Protein AF-A0AAE3XAQ4-F1 (afdb_monomer)

Solvent-accessible surface area (backbone atoms only — not comparable to full-atom values): 11004 Å² total; per-residue (Å²): 139,53,75,65,45,52,50,53,43,49,58,64,62,61,36,74,91,71,55,70,43,60,69,56,36,50,52,53,42,41,74,51,68,46,54,56,51,63,64,50,37,31,80,76,60,100,64,59,53,79,40,50,24,38,34,41,80,38,67,79,56,61,94,67,50,42,58,46,83,44,31,41,46,54,38,36,72,78,39,64,62,30,47,32,31,60,54,57,74,76,46,68,3,40,32,36,34,45,37,38,50,29,69,46,41,35,40,35,39,32,31,14,84,79,32,72,48,28,87,42,68,101,58,60,54,72,51,70,45,80,49,72,73,83,84,64,66,90,64,89,63,50,44,32,28,40,31,25,35,45,53,82,98,43,70,26,39,78,46,70,33,70,68,61,84,58,78,92,56,60,55,70,70,78,34,80,90,57,50,74,65,54,32,41,52,52,34,24,73,74,69,72,54,84,107

Secondary structure (DSSP, 8-state):
--HHHHHHHHHHHT-GGGSPPHHHHHHHHHHTT--BPPEEETTTS---TT-EEEEES-SS--TTTTEEEEEHHHHHHHSTT-EEEE---SSTTEEEEEEEETTEEEEEEEEESSSSSTT-SS-EEEEEEEPPTT-S-----SEEEEEEEEETTEEEEEEEESS---TTSSHHHHTTT--HHHHHHHHHHHH----

Sequence (195 aa):
MTRAHVHAWWQARCQPAAWPDREVAFALMAAQGFPVVRHGRAGLLDFPPEQPVVVYTDAISTQGDGKVLMTYAQACATHPGALVSLYHPDEPGVSYRLLKIGVKTFALRYESYSDWRSNCGPEGDIALTLLPDGLIPAVPEPIWAVDFVRAGPALVAVDYNLAPGIQATGVSQHLAEWTIVGELLRYAALTGHEF

Organism: NCBI:txid1309411

Radius of gyration: 17.62 Å; Cα contacts (8 Å, |Δi|>4): 355; chains: 1; bounding box: 38×35×51 Å

Foldseek 3Di:
DDPVQVVVVLVVCPPLVNDDFQVVQQVVCVVLVFAAFDKFFQPPDPDDQQFWKWFQQDRRDPQCPRTDIDGSVVCCVPPGGTIIGGDAVPQFLWKWKWWAQQQWIKIKIAGDPPHSHSRDDPDIDIDIDTDDGPPGGDDPQRTKMWMWDDDPPDTHTRDIGSNDDPPPNCVVVVCVPHDSVRSNVVNCVVPVDDD

Mean predicted aligned error: 6.09 Å

Structure (mmCIF, N/CA/C/O backbone):
data_AF-A0AAE3XAQ4-F1
#
_entry.id   AF-A0AAE3XAQ4-F1
#
loop_
_atom_site.group_PDB
_atom_site.id
_atom_site.type_symbol
_atom_site.label_atom_id
_atom_site.label_alt_id
_atom_site.label_comp_id
_atom_site.label_asym_id
_atom_site.label_entity_id
_atom_site.label_seq_id
_atom_site.pdbx_PDB_ins_code
_atom_site.Cartn_x
_atom_site.Cartn_y
_atom_site.Cartn_z
_atom_site.occupancy
_atom_site.B_iso_or_equiv
_atom_site.auth_seq_id
_atom_site.auth_comp_id
_atom_site.auth_asym_id
_atom_site.auth_atom_id
_atom_site.pdbx_PDB_model_num
ATOM 1 N N . MET A 1 1 ? -13.851 -1.039 29.509 1.00 66.94 1 MET A N 1
ATOM 2 C CA . MET A 1 1 ? -12.547 -1.250 28.842 1.00 66.94 1 MET A CA 1
ATOM 3 C C . MET A 1 1 ? -11.629 -0.070 29.153 1.00 66.94 1 MET A C 1
ATOM 5 O O . MET A 1 1 ? -12.120 1.050 29.173 1.00 66.94 1 MET A O 1
ATOM 9 N N . THR A 1 2 ? -10.352 -0.299 29.481 1.00 76.19 2 THR A N 1
ATOM 10 C CA . THR A 1 2 ? -9.415 0.764 29.904 1.00 76.19 2 THR A CA 1
ATOM 11 C C . THR A 1 2 ? -8.442 1.139 28.782 1.00 76.19 2 THR A C 1
ATOM 13 O O . THR A 1 2 ? -8.232 0.367 27.848 1.00 76.19 2 THR A O 1
ATOM 16 N N . ARG A 1 3 ? -7.777 2.297 28.903 1.00 70.56 3 ARG A N 1
ATOM 17 C CA . ARG A 1 3 ? -6.661 2.692 28.021 1.00 70.56 3 ARG A CA 1
ATOM 18 C C . ARG A 1 3 ? -5.542 1.642 27.983 1.00 70.56 3 ARG A C 1
ATOM 20 O O . ARG A 1 3 ? -4.926 1.455 26.939 1.00 70.56 3 ARG A O 1
ATOM 27 N N . ALA A 1 4 ? -5.302 0.952 29.100 1.00 76.31 4 ALA A N 1
ATOM 28 C CA . ALA A 1 4 ? -4.310 -0.114 29.188 1.00 76.31 4 ALA A CA 1
ATOM 29 C C . ALA A 1 4 ? -4.697 -1.339 28.341 1.00 76.31 4 ALA A C 1
ATOM 31 O O . ALA A 1 4 ? -3.831 -1.892 27.672 1.00 76.31 4 ALA A O 1
ATOM 32 N N . HIS A 1 5 ? -5.984 -1.713 28.297 1.00 77.31 5 HIS A N 1
ATOM 33 C CA . HIS A 1 5 ? -6.458 -2.819 27.450 1.00 77.31 5 HIS A CA 1
ATOM 34 C C . HIS A 1 5 ? -6.284 -2.507 25.963 1.00 77.31 5 HIS A C 1
ATOM 36 O O . HIS A 1 5 ? -5.698 -3.299 25.237 1.00 77.31 5 HIS A O 1
ATOM 42 N N . VAL A 1 6 ? -6.691 -1.308 25.531 1.00 70.81 6 VAL A N 1
ATOM 43 C CA . VAL A 1 6 ? -6.520 -0.870 24.136 1.00 70.81 6 VAL A CA 1
ATOM 44 C C . VAL A 1 6 ? -5.041 -0.836 23.741 1.00 70.81 6 VAL A C 1
ATOM 46 O O . VAL A 1 6 ? -4.683 -1.235 22.636 1.00 70.81 6 VAL A O 1
ATOM 49 N N . HIS A 1 7 ? -4.164 -0.398 24.650 1.00 73.69 7 HIS A N 1
ATOM 50 C CA . HIS A 1 7 ? -2.725 -0.409 24.404 1.00 73.69 7 HIS A CA 1
ATOM 51 C C . HIS A 1 7 ? -2.165 -1.833 24.286 1.00 73.69 7 HIS A C 1
ATOM 53 O O . HIS A 1 7 ? -1.412 -2.104 23.357 1.00 73.69 7 HIS A O 1
ATOM 59 N N . ALA A 1 8 ? -2.541 -2.743 25.188 1.00 79.25 8 ALA A N 1
ATOM 60 C CA . ALA A 1 8 ? -2.096 -4.136 25.147 1.00 79.25 8 ALA A CA 1
ATOM 61 C C . ALA A 1 8 ? -2.568 -4.851 23.870 1.00 79.25 8 ALA A C 1
ATOM 63 O O . ALA A 1 8 ? -1.762 -5.496 23.199 1.00 79.25 8 ALA A O 1
ATOM 64 N N . TRP A 1 9 ? -3.835 -4.665 23.488 1.00 81.81 9 TRP A N 1
ATOM 65 C CA . TRP A 1 9 ? -4.378 -5.167 22.225 1.00 81.81 9 TRP A CA 1
ATOM 66 C C . TRP A 1 9 ? -3.604 -4.633 21.016 1.00 81.81 9 TRP A C 1
ATOM 68 O O . TRP A 1 9 ? -3.207 -5.399 20.136 1.00 81.81 9 TRP A O 1
ATOM 78 N N . TRP A 1 10 ? -3.330 -3.324 20.994 1.00 74.94 10 TRP A N 1
ATOM 79 C CA . TRP A 1 10 ? -2.581 -2.694 19.908 1.00 74.94 10 TRP A CA 1
ATOM 80 C C . TRP A 1 10 ? -1.171 -3.276 19.797 1.00 74.94 10 TRP A C 1
ATOM 82 O O . TRP A 1 10 ? -0.751 -3.659 18.708 1.00 74.94 10 TRP A O 1
ATOM 92 N N . GLN A 1 11 ? -0.462 -3.416 20.920 1.00 75.00 11 GLN A N 1
ATOM 93 C CA . GLN A 1 11 ? 0.880 -4.006 20.955 1.00 75.00 11 GLN A CA 1
ATOM 94 C C . GLN A 1 11 ? 0.897 -5.456 20.464 1.00 75.00 11 GLN A C 1
ATOM 96 O O . GLN A 1 11 ? 1.829 -5.844 19.761 1.00 75.00 11 GLN A O 1
ATOM 101 N N . ALA A 1 12 ? -0.131 -6.242 20.796 1.00 75.94 12 ALA A N 1
ATOM 102 C CA . ALA A 1 12 ? -0.258 -7.621 20.336 1.00 75.94 12 ALA A CA 1
ATOM 103 C C . ALA A 1 12 ? -0.459 -7.712 18.812 1.00 75.94 12 ALA A C 1
ATOM 105 O O . ALA A 1 12 ? 0.100 -8.601 18.176 1.00 75.94 12 ALA A O 1
ATOM 106 N N . ARG A 1 13 ? -1.207 -6.777 18.207 1.00 70.44 13 ARG A N 1
ATOM 107 C CA . ARG A 1 13 ? -1.453 -6.750 16.750 1.00 70.44 13 ARG A CA 1
ATOM 108 C C . ARG A 1 13 ? -0.382 -6.031 15.934 1.00 70.44 13 ARG A C 1
ATOM 110 O O . ARG A 1 13 ? -0.243 -6.286 14.742 1.00 70.44 13 ARG A O 1
ATOM 117 N N . CYS A 1 14 ? 0.417 -5.181 16.569 1.00 66.38 14 CYS A N 1
ATOM 118 C CA . CYS A 1 14 ? 1.589 -4.573 15.942 1.00 66.38 14 CYS A CA 1
ATOM 119 C C . CYS A 1 14 ? 2.794 -5.521 15.861 1.00 66.38 14 CYS A C 1
ATOM 121 O O . CYS A 1 14 ? 3.851 -5.104 15.397 1.00 66.38 14 CYS A O 1
ATOM 123 N N . GLN A 1 15 ? 2.664 -6.777 16.304 1.00 67.75 15 GLN A N 1
ATOM 124 C CA . GLN A 1 15 ? 3.717 -7.772 16.133 1.00 67.75 15 GLN A CA 1
ATOM 125 C C . GLN A 1 15 ? 3.793 -8.208 14.658 1.00 67.75 15 GLN A C 1
ATOM 127 O O . GLN A 1 15 ? 2.793 -8.708 14.138 1.00 67.75 15 GLN A O 1
ATOM 132 N N . PRO A 1 16 ? 4.963 -8.107 13.995 1.00 62.78 16 PRO A N 1
ATOM 133 C CA . PRO A 1 16 ? 5.128 -8.487 12.587 1.00 62.78 16 PRO A CA 1
ATOM 134 C C . PRO A 1 16 ? 4.700 -9.926 12.272 1.00 62.78 16 PRO A C 1
ATOM 136 O O . PRO A 1 16 ? 4.212 -10.203 11.184 1.00 62.78 16 PRO A O 1
ATOM 139 N N . ALA A 1 17 ? 4.821 -10.840 13.241 1.00 61.72 17 ALA A N 1
ATOM 140 C CA . ALA A 1 17 ? 4.412 -12.239 13.093 1.00 61.72 17 ALA A CA 1
ATOM 141 C C . ALA A 1 17 ? 2.896 -12.434 12.880 1.00 61.72 17 ALA A C 1
ATOM 143 O O . ALA A 1 17 ? 2.472 -13.515 12.481 1.00 61.72 17 ALA A O 1
ATOM 144 N N . ALA A 1 18 ? 2.082 -11.415 13.166 1.00 67.69 18 ALA A N 1
ATOM 145 C CA . ALA A 1 18 ? 0.638 -11.439 12.958 1.00 67.69 18 ALA A CA 1
ATOM 146 C C . ALA A 1 18 ? 0.213 -10.792 11.630 1.00 67.69 18 ALA A C 1
ATOM 148 O O . ALA A 1 18 ? -0.982 -10.747 11.334 1.00 67.69 18 ALA A O 1
ATOM 149 N N . TRP A 1 19 ? 1.150 -10.240 10.853 1.00 78.44 19 TRP A N 1
ATOM 150 C CA . TRP A 1 19 ? 0.810 -9.543 9.618 1.00 78.44 19 TRP A CA 1
ATOM 151 C C . TRP A 1 19 ? 0.676 -10.548 8.478 1.00 78.44 19 TRP A C 1
ATOM 153 O O . TRP A 1 19 ? 1.513 -11.447 8.360 1.00 78.44 19 TRP A O 1
ATOM 163 N N . PRO A 1 20 ? -0.374 -10.431 7.646 1.00 83.62 20 PRO A N 1
ATOM 164 C CA . PRO A 1 20 ? -0.476 -11.263 6.462 1.00 83.62 20 PRO A CA 1
ATOM 165 C C . PRO A 1 20 ? 0.743 -11.007 5.579 1.00 83.62 20 PRO A C 1
ATOM 167 O O . PRO A 1 20 ? 1.189 -9.862 5.444 1.00 83.62 20 PRO A O 1
ATOM 170 N N . ASP A 1 21 ? 1.261 -12.060 4.948 1.00 89.19 21 ASP A N 1
ATOM 171 C CA . ASP A 1 21 ? 2.202 -11.847 3.858 1.00 89.19 21 ASP A CA 1
ATOM 172 C C . ASP A 1 21 ? 1.536 -11.022 2.744 1.00 89.19 21 ASP A C 1
ATOM 174 O O . ASP A 1 21 ? 0.313 -10.848 2.680 1.00 89.19 21 ASP A O 1
ATOM 178 N N . ARG A 1 22 ? 2.359 -10.482 1.851 1.00 90.38 22 ARG A N 1
ATOM 179 C CA . ARG A 1 22 ? 1.898 -9.560 0.812 1.00 90.38 22 ARG A CA 1
ATOM 180 C C . ARG A 1 22 ? 0.854 -10.167 -0.134 1.00 90.38 22 ARG A C 1
ATOM 182 O O . ARG A 1 22 ? -0.030 -9.453 -0.600 1.00 90.38 22 ARG A O 1
ATOM 189 N N . GLU A 1 23 ? 0.951 -11.459 -0.426 1.00 92.25 23 GLU A N 1
ATOM 190 C CA . GLU A 1 23 ? 0.014 -12.146 -1.316 1.00 92.25 23 GLU A CA 1
ATOM 191 C C . GLU A 1 23 ? -1.342 -12.331 -0.622 1.00 92.25 23 GLU A C 1
ATOM 193 O O . GLU A 1 23 ? -2.387 -12.018 -1.198 1.00 92.25 23 GLU A O 1
ATOM 198 N N . VAL A 1 24 ? -1.331 -12.712 0.658 1.00 92.38 24 VAL A N 1
ATOM 199 C CA . VAL A 1 24 ? -2.531 -12.751 1.504 1.00 92.38 24 VAL A CA 1
ATOM 200 C C . VAL A 1 24 ? -3.145 -11.357 1.647 1.00 92.38 24 VAL A C 1
ATOM 202 O O . VAL A 1 24 ? -4.362 -11.212 1.550 1.00 92.38 24 VAL A O 1
ATOM 205 N N . ALA A 1 25 ? -2.331 -10.315 1.819 1.00 92.31 25 ALA A N 1
ATOM 206 C CA . ALA A 1 25 ? -2.798 -8.933 1.886 1.00 92.31 25 ALA A CA 1
ATOM 207 C C . ALA A 1 25 ? -3.545 -8.509 0.609 1.00 92.31 25 ALA A C 1
ATOM 209 O O . ALA A 1 25 ? -4.614 -7.902 0.693 1.00 92.31 25 ALA A O 1
ATOM 210 N N . PHE A 1 26 ? -3.036 -8.872 -0.573 1.00 95.12 26 PHE A N 1
ATOM 211 C CA . PHE A 1 26 ? -3.742 -8.634 -1.831 1.00 95.12 26 PHE A CA 1
ATOM 212 C C . PHE A 1 26 ? -5.075 -9.379 -1.907 1.00 95.12 26 PHE A C 1
ATOM 214 O O . PHE A 1 26 ? -6.084 -8.787 -2.296 1.00 95.12 26 PHE A O 1
ATOM 221 N N . ALA A 1 27 ? -5.106 -10.646 -1.491 1.00 94.31 27 ALA A N 1
ATOM 222 C CA . ALA A 1 27 ? -6.339 -11.425 -1.455 1.00 94.31 27 ALA A CA 1
ATOM 223 C C . ALA A 1 27 ? -7.382 -10.816 -0.499 1.00 94.31 27 ALA A C 1
ATOM 225 O O . ALA A 1 27 ? -8.559 -10.731 -0.851 1.00 94.31 27 ALA A O 1
ATOM 226 N N . LEU A 1 28 ? -6.959 -10.337 0.677 1.00 92.00 28 LEU A N 1
ATOM 227 C CA . LEU A 1 28 ? -7.831 -9.669 1.646 1.00 92.00 28 LEU A CA 1
ATOM 228 C C . LEU A 1 28 ? -8.433 -8.381 1.077 1.00 92.00 28 LEU A C 1
ATOM 230 O O . LEU A 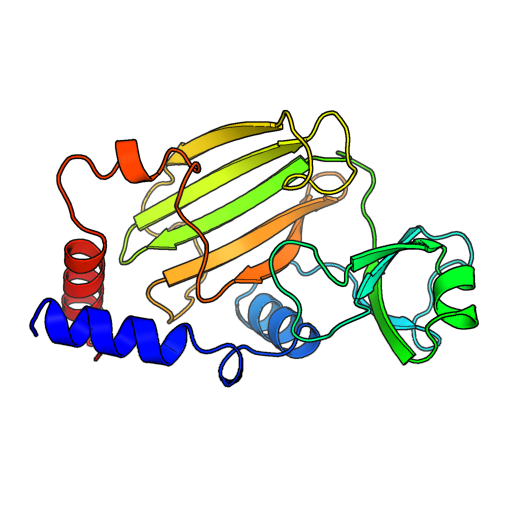1 28 ? -9.645 -8.190 1.163 1.00 92.00 28 LEU A O 1
ATOM 234 N N . MET A 1 29 ? -7.621 -7.530 0.445 1.00 94.25 29 MET A N 1
ATOM 235 C CA . MET A 1 29 ? -8.120 -6.304 -0.185 1.00 94.25 29 MET A CA 1
ATOM 236 C C . MET A 1 29 ? -9.129 -6.607 -1.302 1.00 94.25 29 MET A C 1
ATOM 238 O O . MET A 1 29 ? -10.181 -5.972 -1.374 1.00 94.25 29 MET A O 1
ATOM 242 N N . ALA A 1 30 ? -8.853 -7.614 -2.136 1.00 94.38 30 ALA A N 1
ATOM 243 C CA . ALA A 1 30 ? -9.777 -8.035 -3.186 1.00 94.38 30 ALA A CA 1
ATOM 244 C C . ALA A 1 30 ? -11.100 -8.563 -2.602 1.00 94.38 30 ALA A C 1
ATOM 246 O O . ALA A 1 30 ? -12.173 -8.194 -3.077 1.00 94.38 30 ALA A O 1
ATOM 247 N N . ALA A 1 31 ? -11.041 -9.367 -1.534 1.00 91.88 31 ALA A N 1
ATOM 248 C CA . ALA A 1 31 ? -12.224 -9.875 -0.835 1.00 91.88 31 ALA A CA 1
ATOM 249 C C . ALA A 1 31 ? -13.060 -8.757 -0.185 1.00 91.88 31 ALA A C 1
ATOM 251 O O . ALA A 1 31 ? -14.276 -8.884 -0.058 1.00 91.88 31 ALA A O 1
ATOM 252 N N . GLN A 1 32 ? -12.420 -7.648 0.186 1.00 90.00 32 GLN A N 1
ATOM 253 C CA . GLN A 1 32 ? -13.070 -6.435 0.685 1.00 90.00 32 GLN A CA 1
ATOM 254 C C . GLN A 1 32 ? -13.603 -5.537 -0.449 1.00 90.00 32 GLN A C 1
ATOM 256 O O . GLN A 1 32 ? -14.182 -4.491 -0.184 1.00 90.00 32 GLN A O 1
ATOM 261 N N . GLY A 1 33 ? -13.450 -5.928 -1.716 1.00 92.12 33 GLY A N 1
ATOM 262 C CA . GLY A 1 33 ? -13.972 -5.186 -2.865 1.00 92.12 33 GLY A CA 1
ATOM 263 C C . GLY A 1 33 ? -13.077 -4.042 -3.342 1.00 92.12 33 GLY A C 1
ATOM 264 O O . GLY A 1 33 ? -13.514 -3.237 -4.166 1.00 92.12 33 GLY A O 1
ATOM 265 N N . PHE A 1 34 ? -11.831 -3.954 -2.866 1.00 93.06 34 PHE A N 1
ATOM 266 C CA . PHE A 1 34 ? -10.869 -3.022 -3.443 1.00 93.06 34 PHE A CA 1
ATOM 267 C C . PHE A 1 34 ? -10.399 -3.528 -4.817 1.00 93.06 34 PHE A C 1
ATOM 269 O O . PHE A 1 34 ? -10.111 -4.718 -4.970 1.00 93.06 34 PHE A O 1
ATOM 276 N N . PRO A 1 35 ? -10.268 -2.650 -5.826 1.00 95.50 35 PRO A N 1
ATOM 277 C CA . PRO A 1 35 ? -9.594 -3.001 -7.071 1.00 95.50 35 PRO A CA 1
ATOM 278 C C . PRO A 1 35 ? -8.104 -3.196 -6.782 1.00 95.50 35 PRO A C 1
ATOM 280 O O . PRO A 1 35 ? -7.409 -2.235 -6.476 1.00 95.50 35 PRO A O 1
ATOM 283 N N . VAL A 1 36 ? -7.602 -4.427 -6.842 1.00 97.25 36 VAL A N 1
ATOM 284 C CA . VAL A 1 36 ? -6.202 -4.737 -6.508 1.00 97.25 36 VAL A CA 1
ATOM 285 C C . VAL A 1 36 ? -5.332 -4.723 -7.761 1.00 97.25 36 VAL A C 1
ATOM 287 O O . VAL A 1 36 ? -5.754 -5.170 -8.829 1.00 97.25 36 VAL A O 1
ATOM 290 N N . VAL A 1 37 ? -4.103 -4.221 -7.629 1.00 97.62 37 VAL A N 1
ATOM 291 C CA . VAL A 1 37 ? -3.094 -4.256 -8.694 1.00 97.62 37 VAL A CA 1
ATOM 292 C C . VAL A 1 37 ? -2.895 -5.682 -9.219 1.00 97.62 37 VAL A C 1
ATOM 294 O O . VAL A 1 37 ? -2.909 -6.645 -8.450 1.00 97.62 37 VAL A O 1
ATOM 297 N N . ARG A 1 38 ? -2.681 -5.853 -10.528 1.00 97.81 38 ARG A N 1
ATOM 298 C CA . ARG A 1 38 ? -2.357 -7.176 -11.087 1.00 97.81 38 ARG A CA 1
ATOM 299 C C . ARG A 1 38 ? -1.018 -7.648 -10.512 1.00 97.81 38 ARG A C 1
ATOM 301 O O . ARG A 1 38 ? -0.015 -6.948 -10.632 1.00 97.81 38 ARG A O 1
ATOM 308 N N . HIS A 1 39 ? -1.004 -8.823 -9.894 1.00 97.94 39 HIS A N 1
ATOM 309 C CA . HIS A 1 39 ? 0.148 -9.363 -9.173 1.00 97.94 39 HIS A CA 1
ATOM 310 C C . HIS A 1 39 ? 0.220 -10.888 -9.303 1.00 97.94 39 HIS A C 1
ATOM 312 O O . HIS A 1 39 ? -0.700 -11.524 -9.816 1.00 97.94 39 HIS A O 1
ATOM 318 N N . GLY A 1 40 ? 1.330 -11.465 -8.852 1.00 97.38 40 GLY A N 1
ATOM 319 C CA . GLY A 1 40 ? 1.584 -12.904 -8.844 1.00 97.38 40 GLY A CA 1
ATOM 320 C C . GLY A 1 40 ? 3.078 -13.195 -8.789 1.00 97.38 40 GLY A C 1
ATOM 321 O O . GLY A 1 40 ? 3.866 -12.340 -8.396 1.00 97.38 40 GLY A O 1
ATOM 322 N N . ARG A 1 41 ? 3.493 -14.402 -9.167 1.00 97.44 41 ARG A N 1
ATOM 323 C CA . ARG A 1 41 ? 4.894 -14.831 -9.043 1.00 97.44 41 ARG A CA 1
ATOM 324 C C . ARG A 1 41 ? 5.683 -14.571 -10.331 1.00 97.44 41 ARG A C 1
ATOM 326 O O . ARG A 1 41 ? 5.185 -14.813 -11.434 1.00 97.44 41 ARG A O 1
ATOM 333 N N . ALA A 1 42 ? 6.922 -14.096 -10.206 1.00 97.50 42 ALA A N 1
ATOM 334 C CA . ALA A 1 42 ? 7.841 -13.939 -11.333 1.00 97.50 42 ALA A CA 1
ATOM 335 C C . ALA A 1 42 ? 8.030 -15.282 -12.061 1.00 97.50 42 ALA A C 1
ATOM 337 O O . ALA A 1 42 ? 8.303 -16.302 -11.428 1.00 97.50 42 ALA A O 1
ATOM 338 N N . GLY A 1 43 ? 7.848 -15.277 -13.383 1.00 96.38 43 GLY A N 1
ATOM 339 C CA . GLY A 1 43 ? 7.841 -16.460 -14.246 1.00 96.38 43 GLY A CA 1
ATOM 340 C C . GLY A 1 43 ? 6.478 -17.145 -14.418 1.00 96.38 43 GLY A C 1
ATOM 341 O O . GLY A 1 43 ? 6.358 -17.994 -15.295 1.00 96.38 43 GLY A O 1
ATOM 342 N N . LEU A 1 44 ? 5.456 -16.794 -13.623 1.00 97.06 44 LEU A N 1
ATOM 343 C CA . LEU A 1 44 ? 4.110 -17.392 -13.706 1.00 97.06 44 LEU A CA 1
ATOM 344 C C . LEU A 1 44 ? 3.037 -16.441 -14.257 1.00 97.06 44 LEU A C 1
ATOM 346 O O . LEU A 1 44 ? 1.886 -16.841 -14.418 1.00 97.06 44 LEU A O 1
ATOM 350 N N . LEU A 1 45 ? 3.388 -15.182 -14.523 1.00 96.38 45 LEU A N 1
ATOM 351 C CA . LEU A 1 45 ? 2.483 -14.188 -15.093 1.00 96.38 45 LEU A CA 1
ATOM 352 C C . LEU A 1 45 ? 2.765 -14.008 -16.580 1.00 96.38 45 LEU A C 1
ATOM 354 O O . LEU A 1 45 ? 3.909 -14.037 -17.020 1.00 96.38 45 LEU A O 1
ATOM 358 N N . ASP A 1 46 ? 1.710 -13.722 -17.331 1.00 96.62 46 ASP A N 1
ATOM 359 C CA . ASP A 1 46 ? 1.813 -13.277 -18.719 1.00 96.62 46 ASP A CA 1
ATOM 360 C C . ASP A 1 46 ? 1.964 -11.747 -18.765 1.00 96.62 46 ASP A C 1
ATOM 362 O O . ASP A 1 46 ? 1.007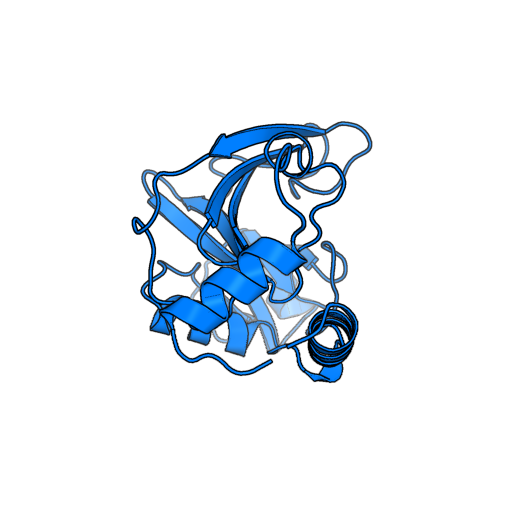 -11.003 -19.017 1.00 96.62 46 ASP A O 1
ATOM 366 N N . PHE A 1 47 ? 3.140 -11.271 -18.353 1.00 97.50 47 PHE A N 1
ATOM 367 C CA . PHE A 1 47 ? 3.559 -9.879 -18.497 1.00 97.50 47 PHE A CA 1
ATOM 368 C C . PHE A 1 47 ? 4.565 -9.756 -19.646 1.00 97.50 47 PHE A C 1
ATOM 370 O O . PHE A 1 47 ? 5.436 -10.621 -19.775 1.00 97.50 47 PHE A O 1
ATOM 377 N N . PRO A 1 48 ? 4.508 -8.669 -20.441 1.00 97.94 48 PRO A N 1
ATOM 378 C CA . PRO A 1 48 ? 5.557 -8.374 -21.408 1.00 97.94 48 PRO A CA 1
ATOM 379 C C . PRO A 1 48 ? 6.939 -8.317 -20.728 1.00 97.94 48 PRO A C 1
ATOM 381 O O . PRO A 1 48 ? 7.035 -7.791 -19.617 1.00 97.94 48 PRO A O 1
ATOM 384 N N . PRO A 1 49 ? 8.018 -8.826 -21.350 1.00 97.88 49 PRO A N 1
ATOM 385 C CA . PRO A 1 49 ? 9.362 -8.828 -20.760 1.00 97.88 49 PRO A CA 1
ATOM 386 C C . PRO A 1 49 ? 9.835 -7.448 -20.265 1.00 97.88 49 PRO A C 1
ATOM 388 O O . PRO A 1 49 ? 10.483 -7.338 -19.225 1.00 97.88 49 PRO A O 1
ATOM 391 N N . GLU A 1 50 ? 9.489 -6.394 -20.994 1.00 98.00 50 GLU A N 1
ATOM 392 C CA . GLU A 1 50 ? 9.821 -4.996 -20.722 1.00 98.00 50 GLU A CA 1
ATOM 393 C C . GLU A 1 50 ? 8.875 -4.303 -19.731 1.00 98.00 50 GLU A C 1
ATOM 395 O O . GLU A 1 50 ? 9.147 -3.174 -19.322 1.00 98.00 50 GLU A O 1
ATOM 400 N N . GLN A 1 51 ? 7.786 -4.961 -19.320 1.00 98.06 51 GLN A N 1
ATOM 401 C CA . GLN A 1 51 ? 6.809 -4.397 -18.394 1.00 98.06 51 GLN A CA 1
ATOM 402 C C . GLN A 1 51 ? 7.487 -4.048 -17.062 1.00 98.06 51 GLN A C 1
ATOM 404 O O . GLN A 1 51 ? 8.033 -4.949 -16.415 1.00 98.06 51 GLN A O 1
ATOM 409 N N . PRO A 1 52 ? 7.445 -2.783 -16.603 1.00 98.12 52 PRO A N 1
ATOM 410 C CA . PRO A 1 52 ? 7.914 -2.449 -15.270 1.00 98.12 52 PRO A CA 1
ATOM 411 C C . PRO A 1 52 ? 7.027 -3.108 -14.209 1.00 98.12 52 PRO A C 1
ATOM 413 O O . PRO A 1 52 ? 5.792 -3.083 -14.289 1.00 98.12 52 PRO A O 1
ATOM 416 N N . VAL A 1 53 ? 7.680 -3.691 -13.209 1.00 98.25 53 VAL A N 1
ATOM 417 C CA . VAL A 1 53 ? 7.071 -4.389 -12.078 1.00 98.25 53 VAL A CA 1
ATOM 418 C C . VAL A 1 53 ? 7.765 -4.004 -10.778 1.00 98.25 53 VAL A C 1
ATOM 420 O O . VAL A 1 53 ? 8.964 -3.719 -10.748 1.00 98.25 53 VAL A O 1
ATOM 423 N N . VAL A 1 54 ? 7.011 -4.040 -9.685 1.00 97.12 54 VAL A N 1
ATOM 424 C CA . VAL A 1 54 ? 7.566 -3.979 -8.334 1.00 97.12 54 VAL A CA 1
ATOM 425 C C . VAL A 1 54 ? 7.804 -5.407 -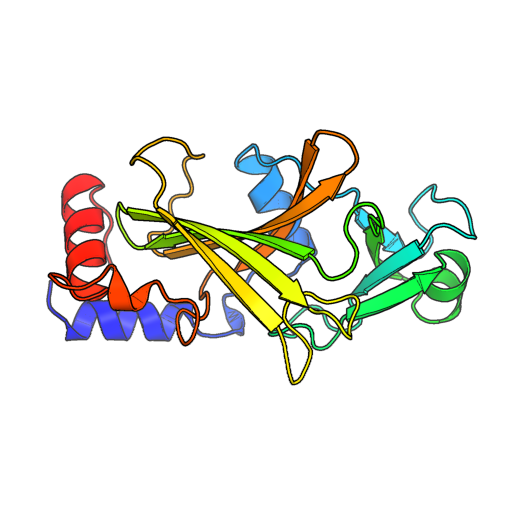7.863 1.00 97.12 54 VAL A C 1
ATOM 427 O O . VAL A 1 54 ? 6.863 -6.192 -7.759 1.00 97.12 54 VAL A O 1
ATOM 430 N N . VAL A 1 55 ? 9.058 -5.743 -7.580 1.00 96.88 55 VAL A N 1
ATOM 431 C CA . VAL A 1 55 ? 9.464 -7.024 -6.997 1.00 96.88 55 VAL A CA 1
ATOM 432 C C . VAL A 1 55 ? 9.523 -6.882 -5.485 1.00 96.88 55 VAL A C 1
ATOM 434 O O . VAL A 1 55 ? 10.196 -5.987 -4.973 1.00 96.88 55 VAL A O 1
ATOM 437 N N . TYR A 1 56 ? 8.847 -7.782 -4.778 1.00 94.62 56 TYR A N 1
ATOM 438 C CA . TYR A 1 56 ? 8.896 -7.870 -3.322 1.00 94.62 56 TYR A CA 1
ATOM 439 C C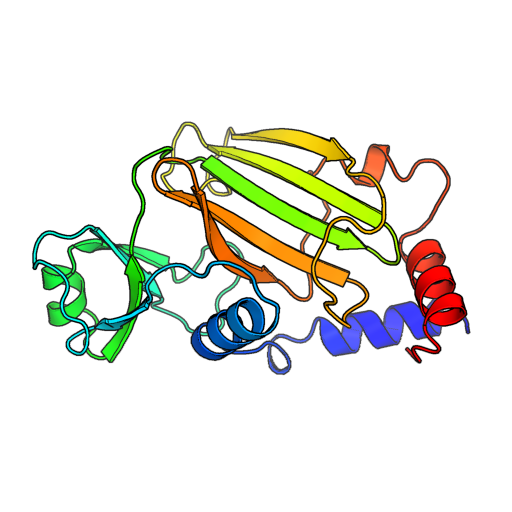 . TYR A 1 56 ? 9.984 -8.881 -2.942 1.00 94.62 56 TYR A C 1
ATOM 441 O O . TYR A 1 56 ? 9.789 -10.092 -3.054 1.00 94.62 56 TYR A O 1
ATOM 449 N N . THR A 1 57 ? 11.158 -8.383 -2.555 1.00 91.56 57 THR A N 1
ATOM 450 C CA . THR A 1 57 ? 12.334 -9.204 -2.221 1.00 91.56 57 THR A CA 1
ATOM 451 C C . THR A 1 57 ? 12.298 -9.737 -0.792 1.00 91.56 57 THR A C 1
ATOM 453 O O . THR A 1 57 ? 13.021 -10.675 -0.474 1.00 91.56 57 THR A O 1
ATOM 456 N N . ASP A 1 58 ? 11.463 -9.149 0.060 1.00 83.69 58 ASP A N 1
ATOM 457 C CA . ASP A 1 58 ? 11.160 -9.630 1.402 1.00 83.69 58 ASP A CA 1
ATOM 458 C C . ASP A 1 58 ? 9.636 -9.611 1.582 1.00 83.69 58 ASP A C 1
ATOM 460 O O . ASP A 1 58 ? 8.961 -8.630 1.264 1.00 83.69 58 ASP A O 1
ATOM 464 N N . ALA A 1 59 ? 9.077 -10.733 2.034 1.00 68.50 59 ALA A N 1
ATOM 465 C CA . ALA A 1 59 ? 7.639 -10.881 2.214 1.00 68.50 59 ALA A CA 1
ATOM 466 C C . ALA A 1 59 ? 7.115 -10.130 3.453 1.00 68.50 59 ALA A C 1
ATOM 468 O O . ALA A 1 59 ? 5.912 -9.879 3.528 1.00 68.50 59 ALA A O 1
ATOM 469 N N . ILE A 1 60 ? 7.997 -9.779 4.401 1.00 66.62 60 ILE A N 1
ATOM 470 C CA . ILE A 1 60 ? 7.651 -9.243 5.730 1.00 66.62 60 ILE A CA 1
ATOM 471 C C . ILE A 1 60 ? 8.191 -7.811 5.927 1.00 66.62 60 ILE A C 1
ATOM 473 O O . ILE A 1 60 ? 7.835 -7.136 6.894 1.00 66.62 60 ILE A O 1
ATOM 477 N N . SER A 1 61 ? 9.017 -7.298 5.010 1.00 72.12 61 SER A N 1
ATOM 478 C CA . SER A 1 61 ? 9.591 -5.957 5.144 1.00 72.12 61 SER A CA 1
ATOM 479 C C . SER A 1 61 ? 8.524 -4.855 5.162 1.00 72.12 61 SER A C 1
ATOM 481 O O . SER A 1 61 ? 7.493 -4.896 4.479 1.00 72.12 61 SER A O 1
ATOM 483 N N . THR A 1 62 ? 8.799 -3.829 5.966 1.00 66.12 62 THR A N 1
ATOM 484 C CA . THR A 1 62 ? 7.912 -2.680 6.188 1.00 66.12 62 THR A CA 1
ATOM 485 C C . THR A 1 62 ? 8.545 -1.405 5.619 1.00 66.12 62 THR A C 1
ATOM 487 O O . THR A 1 62 ? 9.713 -1.401 5.250 1.00 66.12 62 THR A O 1
ATOM 490 N N . GLN A 1 63 ? 7.774 -0.320 5.494 1.00 64.25 63 GLN A N 1
ATOM 491 C CA . GLN A 1 63 ? 8.273 1.023 5.125 1.00 64.25 63 GLN A CA 1
ATOM 492 C C . GLN A 1 63 ? 8.889 1.192 3.720 1.00 64.25 63 GLN A C 1
ATOM 494 O O . GLN A 1 63 ? 9.467 2.232 3.425 1.00 64.25 63 GLN A O 1
ATOM 499 N N . GLY A 1 64 ? 8.686 0.240 2.809 1.00 62.03 64 GLY A N 1
ATOM 500 C CA . GLY A 1 64 ? 9.217 0.324 1.442 1.00 62.03 64 GLY A CA 1
ATOM 501 C C . GLY A 1 64 ? 10.596 -0.313 1.276 1.00 62.03 64 GLY A C 1
ATOM 502 O O . GLY A 1 64 ? 11.088 -0.387 0.147 1.00 62.03 64 GLY A O 1
ATOM 503 N N . ASP A 1 65 ? 11.165 -0.841 2.362 1.00 73.50 65 ASP A N 1
ATOM 504 C CA . ASP A 1 65 ? 12.252 -1.808 2.291 1.00 73.50 65 ASP A CA 1
ATOM 505 C C . ASP A 1 65 ? 11.745 -3.098 1.643 1.00 73.50 65 ASP A C 1
ATOM 507 O O . ASP A 1 65 ? 10.561 -3.438 1.722 1.00 73.50 65 ASP A O 1
ATOM 511 N N . GLY A 1 66 ? 12.632 -3.805 0.947 1.00 87.44 66 GLY A N 1
ATOM 512 C CA . GLY A 1 66 ? 12.298 -5.056 0.264 1.00 87.44 66 GLY A CA 1
ATOM 513 C C . GLY A 1 66 ? 11.409 -4.902 -0.976 1.00 87.44 66 GLY A C 1
ATOM 514 O O . GLY A 1 66 ? 10.784 -5.872 -1.398 1.00 87.44 66 GLY A O 1
ATOM 515 N N . LYS A 1 67 ? 11.335 -3.700 -1.565 1.00 92.06 67 LYS A N 1
ATOM 516 C CA . LYS A 1 67 ? 10.685 -3.448 -2.859 1.00 92.06 67 LYS A CA 1
ATOM 517 C C . LYS A 1 67 ? 11.709 -2.926 -3.864 1.00 92.06 67 LYS A C 1
ATOM 519 O O . LYS A 1 67 ? 12.426 -1.971 -3.572 1.00 92.06 67 LYS A O 1
ATOM 524 N N . VAL A 1 68 ? 11.749 -3.512 -5.057 1.00 94.62 68 VAL A N 1
ATOM 525 C CA . VAL A 1 68 ? 12.635 -3.072 -6.145 1.00 94.62 68 VAL A CA 1
ATOM 526 C C . VAL A 1 68 ? 11.828 -2.914 -7.429 1.00 94.62 68 VAL A C 1
ATOM 528 O O . VAL A 1 68 ? 11.096 -3.821 -7.814 1.00 94.62 68 VAL A O 1
ATOM 531 N N . LEU A 1 69 ? 11.963 -1.766 -8.091 1.00 96.38 69 LEU A N 1
ATOM 532 C CA . LEU A 1 69 ? 11.376 -1.517 -9.407 1.00 96.38 69 LEU A CA 1
ATOM 533 C C . LEU A 1 69 ? 12.334 -2.010 -10.497 1.00 96.38 69 LEU A C 1
ATOM 535 O O . LEU A 1 69 ? 13.487 -1.583 -10.545 1.00 96.38 69 LEU A O 1
ATOM 539 N N . MET A 1 70 ? 11.865 -2.898 -11.371 1.00 97.94 70 MET A N 1
ATOM 540 C CA . MET A 1 70 ? 12.638 -3.415 -12.508 1.00 97.94 70 MET A CA 1
ATOM 541 C C . MET A 1 70 ? 11.710 -3.915 -13.618 1.00 97.94 70 MET A C 1
ATOM 543 O O . MET A 1 70 ? 10.490 -3.875 -13.473 1.00 97.94 70 MET A O 1
ATOM 547 N N . THR A 1 71 ? 12.261 -4.385 -14.736 1.00 98.56 71 THR A N 1
ATOM 548 C CA . THR A 1 71 ? 11.452 -5.037 -15.777 1.00 98.56 71 THR A CA 1
ATOM 549 C C . THR A 1 71 ? 11.071 -6.460 -15.377 1.00 98.56 71 THR A C 1
ATOM 551 O O . THR A 1 71 ? 11.761 -7.110 -14.585 1.00 98.56 71 THR A O 1
ATOM 554 N N . TYR A 1 72 ? 9.991 -6.986 -15.953 1.00 98.56 72 TYR A N 1
ATOM 555 C CA . TYR A 1 72 ? 9.566 -8.356 -15.687 1.00 98.56 72 TYR A CA 1
ATOM 556 C C . TYR A 1 72 ? 10.630 -9.389 -16.087 1.00 98.56 72 TYR A C 1
ATOM 558 O O . TYR A 1 72 ? 10.871 -10.341 -15.348 1.00 98.56 72 TYR A O 1
ATOM 566 N N . ALA A 1 73 ? 11.340 -9.169 -17.198 1.00 98.44 73 ALA A N 1
ATOM 567 C CA . ALA A 1 73 ? 12.460 -10.012 -17.613 1.00 98.44 73 ALA A CA 1
ATOM 568 C C . ALA A 1 73 ? 13.581 -10.050 -16.564 1.00 98.44 73 ALA A C 1
ATOM 570 O O . ALA A 1 73 ? 14.094 -11.126 -16.250 1.00 98.44 73 ALA A O 1
ATOM 571 N N . GLN A 1 74 ? 13.938 -8.892 -15.997 1.00 98.62 74 GLN A N 1
ATOM 572 C CA . GLN A 1 74 ? 14.919 -8.810 -14.913 1.00 98.62 74 GLN A CA 1
ATOM 573 C C . GLN A 1 74 ? 14.419 -9.559 -13.677 1.00 98.62 74 GLN A C 1
ATOM 575 O O . GLN A 1 74 ? 15.154 -10.385 -13.146 1.00 98.62 74 GLN A O 1
ATOM 580 N N . ALA A 1 75 ? 13.157 -9.359 -13.285 1.00 98.38 75 ALA A N 1
ATOM 581 C CA . ALA A 1 75 ? 12.560 -10.047 -12.143 1.00 98.38 75 ALA A CA 1
ATOM 582 C C . ALA A 1 75 ? 12.598 -11.575 -12.302 1.00 98.38 75 ALA A C 1
ATOM 584 O O . ALA A 1 75 ? 12.990 -12.281 -11.377 1.00 98.38 75 ALA A O 1
ATOM 585 N N . CYS A 1 76 ? 12.260 -12.093 -13.485 1.00 98.06 76 CYS A N 1
ATOM 586 C CA . CYS A 1 76 ? 12.346 -13.521 -13.788 1.00 98.06 76 CYS A CA 1
ATOM 587 C C . CYS A 1 76 ? 13.783 -14.058 -13.709 1.00 98.06 76 CYS A C 1
ATOM 589 O O . CYS A 1 76 ? 13.985 -15.192 -13.276 1.00 98.06 76 CYS A O 1
ATOM 591 N N . ALA A 1 77 ? 14.775 -13.260 -14.113 1.00 98.06 77 ALA A N 1
ATOM 592 C CA . ALA A 1 77 ? 16.177 -13.661 -14.114 1.00 98.06 77 ALA A CA 1
ATOM 593 C C . ALA A 1 77 ? 16.829 -13.596 -12.722 1.00 98.06 77 ALA A C 1
ATOM 595 O O . ALA A 1 77 ? 17.602 -14.486 -12.371 1.00 98.06 77 ALA A O 1
ATOM 596 N N . THR A 1 78 ? 16.544 -12.556 -11.931 1.00 97.75 78 THR A N 1
ATOM 597 C CA . THR A 1 78 ? 17.239 -12.293 -10.658 1.00 97.75 78 THR A CA 1
ATOM 598 C C . THR A 1 78 ? 16.425 -12.667 -9.420 1.00 97.75 78 THR A C 1
ATOM 600 O O . THR A 1 78 ? 17.007 -12.882 -8.359 1.00 97.75 78 THR A O 1
ATOM 603 N N . HIS A 1 79 ? 15.100 -12.781 -9.540 1.00 96.88 79 HIS A N 1
ATOM 604 C CA . HIS A 1 79 ? 14.176 -13.102 -8.447 1.00 96.88 79 HIS A CA 1
ATOM 605 C C . HIS A 1 79 ? 13.106 -14.131 -8.875 1.00 96.88 79 HIS A C 1
ATOM 607 O O . HIS A 1 79 ? 11.905 -13.870 -8.742 1.00 96.88 79 HIS A O 1
ATOM 613 N N . PRO A 1 80 ? 13.496 -15.311 -9.396 1.00 96.62 80 PRO A N 1
ATOM 614 C CA . PRO A 1 80 ? 12.537 -16.310 -9.863 1.00 96.62 80 PRO A CA 1
ATOM 615 C C . PRO A 1 80 ? 11.593 -16.741 -8.731 1.00 96.62 80 PRO A C 1
ATOM 617 O O . PRO A 1 80 ? 12.032 -17.052 -7.625 1.00 96.62 80 PRO A O 1
ATOM 620 N N . GLY A 1 81 ? 10.284 -16.746 -8.997 1.00 95.81 81 GLY A N 1
ATOM 621 C CA . GLY A 1 81 ? 9.268 -17.096 -8.001 1.00 95.81 81 GLY A CA 1
ATOM 622 C C . GLY A 1 81 ? 9.023 -16.044 -6.908 1.00 95.81 81 GLY A C 1
ATOM 623 O O . GLY A 1 81 ? 8.178 -16.266 -6.036 1.00 95.81 81 GLY A O 1
ATOM 624 N N . ALA A 1 82 ? 9.696 -14.889 -6.933 1.00 96.31 82 ALA A N 1
ATOM 625 C CA . ALA A 1 82 ? 9.345 -13.782 -6.047 1.00 96.31 82 ALA A CA 1
ATOM 626 C C . ALA A 1 82 ? 7.950 -13.239 -6.383 1.00 96.31 82 ALA A C 1
ATOM 628 O O . ALA A 1 82 ? 7.483 -13.343 -7.520 1.00 96.31 82 ALA A O 1
ATOM 629 N N . LEU A 1 83 ? 7.275 -12.660 -5.389 1.00 97.00 83 LEU A N 1
ATOM 630 C CA . LEU A 1 83 ? 6.036 -11.935 -5.640 1.00 97.00 83 LEU A CA 1
ATOM 631 C C . LEU A 1 83 ? 6.365 -10.657 -6.420 1.00 97.00 83 LEU A C 1
ATOM 633 O O . LEU A 1 83 ? 7.324 -9.951 -6.100 1.00 97.00 83 LEU A O 1
ATOM 637 N N . VAL A 1 84 ? 5.552 -10.359 -7.427 1.00 97.75 84 VAL A N 1
ATOM 638 C CA . VAL A 1 84 ? 5.628 -9.140 -8.227 1.00 97.75 84 VAL A CA 1
ATOM 639 C C . VAL A 1 84 ? 4.246 -8.526 -8.395 1.00 97.75 84 VAL A C 1
ATOM 641 O O . VAL A 1 84 ? 3.238 -9.235 -8.426 1.00 97.75 84 VAL A O 1
ATOM 644 N N . SER A 1 85 ? 4.196 -7.209 -8.546 1.00 97.81 85 SER A N 1
ATOM 645 C CA . SER A 1 85 ? 3.000 -6.477 -8.960 1.00 97.81 85 SER A CA 1
ATOM 646 C C . SER A 1 85 ? 3.309 -5.563 -10.139 1.00 97.81 85 SER A C 1
ATOM 648 O O . SER A 1 85 ? 4.449 -5.145 -10.348 1.00 97.81 85 SER A O 1
ATOM 650 N N . LEU A 1 86 ? 2.286 -5.283 -10.941 1.00 97.81 86 LEU A N 1
ATOM 651 C CA . LEU A 1 86 ? 2.371 -4.333 -12.038 1.00 97.81 86 LEU A CA 1
ATOM 652 C C . LEU A 1 86 ? 2.729 -2.941 -11.499 1.00 97.81 86 LEU A C 1
ATOM 654 O O . LEU A 1 86 ? 2.066 -2.440 -10.592 1.00 97.81 86 LEU A O 1
ATOM 658 N N . TYR A 1 87 ? 3.753 -2.305 -12.066 1.00 97.50 87 TYR A N 1
ATOM 659 C CA . TYR A 1 87 ? 4.028 -0.901 -11.779 1.00 97.50 87 TYR A CA 1
ATOM 660 C C . TYR A 1 87 ? 3.194 -0.008 -12.699 1.00 97.50 87 TYR A C 1
ATOM 662 O O . TYR A 1 87 ? 3.211 -0.182 -13.919 1.00 97.50 87 TYR A O 1
ATOM 670 N N . HIS A 1 88 ? 2.493 0.959 -12.109 1.00 96.06 88 HIS A N 1
ATOM 671 C CA . HIS A 1 88 ? 1.724 1.965 -12.834 1.00 96.06 88 HIS A CA 1
ATOM 672 C C . HIS A 1 88 ? 2.486 3.300 -12.853 1.00 96.06 88 HIS A C 1
ATOM 674 O O . HIS A 1 88 ? 2.619 3.928 -11.801 1.00 96.06 88 HIS A O 1
ATOM 680 N N . PRO A 1 89 ? 3.009 3.734 -14.016 1.00 93.75 89 PRO A N 1
ATOM 681 C CA . PRO A 1 89 ? 3.814 4.948 -14.128 1.00 93.75 89 PRO A CA 1
ATOM 682 C C . PRO A 1 89 ? 2.979 6.225 -14.327 1.00 93.75 89 PRO A C 1
ATOM 684 O O . PRO A 1 89 ? 3.556 7.262 -14.631 1.00 93.75 89 PRO A O 1
ATOM 687 N N . ASP A 1 90 ? 1.647 6.164 -14.218 1.00 94.12 90 ASP A N 1
ATOM 688 C CA . ASP A 1 90 ? 0.741 7.286 -14.499 1.00 94.12 90 ASP A CA 1
ATOM 689 C C . ASP A 1 90 ? 1.034 8.525 -13.630 1.00 94.12 90 ASP A C 1
ATOM 691 O O . ASP A 1 90 ? 1.017 9.651 -14.124 1.00 94.12 90 ASP A O 1
ATOM 695 N N . GLU A 1 91 ? 1.333 8.315 -12.344 1.00 90.75 91 GLU A N 1
ATOM 696 C CA . GLU A 1 91 ? 1.738 9.356 -11.390 1.00 90.75 91 GLU A CA 1
ATOM 697 C C . GLU A 1 91 ? 2.944 8.847 -10.568 1.00 90.75 91 GLU A C 1
ATOM 699 O O . GLU A 1 91 ? 2.776 8.342 -9.452 1.00 90.75 91 GLU A O 1
ATOM 704 N N . PRO A 1 92 ? 4.173 8.898 -11.117 1.00 88.94 92 PRO A N 1
ATOM 705 C CA . PRO A 1 92 ? 5.345 8.357 -10.439 1.00 88.94 92 PRO A CA 1
ATOM 706 C C . PRO A 1 92 ? 5.624 9.148 -9.159 1.00 88.94 92 PRO A C 1
ATOM 708 O O . PRO A 1 92 ? 5.521 10.371 -9.147 1.00 88.94 92 PRO A O 1
ATOM 711 N N . GLY A 1 93 ? 5.964 8.452 -8.071 1.00 88.00 93 GLY A N 1
ATOM 712 C CA . GLY A 1 93 ? 6.192 9.098 -6.776 1.00 88.00 93 GLY A CA 1
ATOM 713 C C . GLY A 1 93 ? 4.913 9.534 -6.055 1.00 88.00 93 GLY A C 1
ATOM 714 O O . GLY A 1 93 ? 5.008 10.086 -4.963 1.00 88.00 93 GLY A O 1
ATOM 715 N N . VAL A 1 94 ? 3.718 9.256 -6.593 1.00 90.31 94 VAL A N 1
ATOM 716 C CA . VAL A 1 94 ? 2.440 9.586 -5.947 1.00 90.31 94 VAL A CA 1
ATOM 717 C C . VAL A 1 94 ? 1.728 8.322 -5.480 1.00 90.31 94 VAL A C 1
ATOM 719 O O . VAL A 1 94 ? 1.612 7.332 -6.202 1.00 90.31 94 VAL A O 1
ATOM 722 N N . SER A 1 95 ? 1.194 8.364 -4.262 1.00 92.81 95 SER A N 1
ATOM 723 C CA . SER A 1 95 ? 0.277 7.336 -3.770 1.00 92.81 95 SER A CA 1
ATOM 724 C C . SER A 1 95 ? -0.845 7.950 -2.955 1.00 92.81 95 SER A C 1
ATOM 726 O O . SER A 1 95 ? -0.657 8.953 -2.266 1.00 92.81 95 SER A O 1
ATOM 728 N N . TYR A 1 96 ? -1.985 7.284 -2.943 1.00 93.12 96 TYR A N 1
ATOM 729 C CA . TYR A 1 96 ? -3.140 7.666 -2.149 1.00 93.12 96 TYR A CA 1
ATOM 730 C C . TYR A 1 96 ? -3.305 6.657 -1.022 1.00 93.12 96 TYR A C 1
ATOM 732 O O . TYR A 1 96 ? -3.120 5.468 -1.240 1.00 93.12 96 TYR A O 1
ATOM 740 N N . ARG A 1 97 ? -3.665 7.096 0.176 1.00 93.31 97 ARG A N 1
ATOM 741 C CA . ARG A 1 97 ? -3.907 6.214 1.317 1.00 93.31 97 ARG A CA 1
ATOM 742 C C . ARG A 1 97 ? -5.299 6.430 1.848 1.00 93.31 97 ARG A C 1
ATOM 744 O O . ARG A 1 97 ? -5.695 7.559 2.119 1.00 93.31 97 ARG A O 1
ATOM 751 N N . LEU A 1 98 ? -5.998 5.333 2.073 1.00 92.81 98 LEU A N 1
ATOM 752 C CA . LEU A 1 98 ? -7.235 5.315 2.827 1.00 92.81 98 LEU A CA 1
ATOM 753 C C . LEU A 1 98 ? -6.932 4.780 4.219 1.00 92.81 98 LEU A C 1
ATOM 755 O O . LEU A 1 98 ? -6.604 3.609 4.352 1.00 92.81 98 LEU A O 1
ATOM 759 N N . LE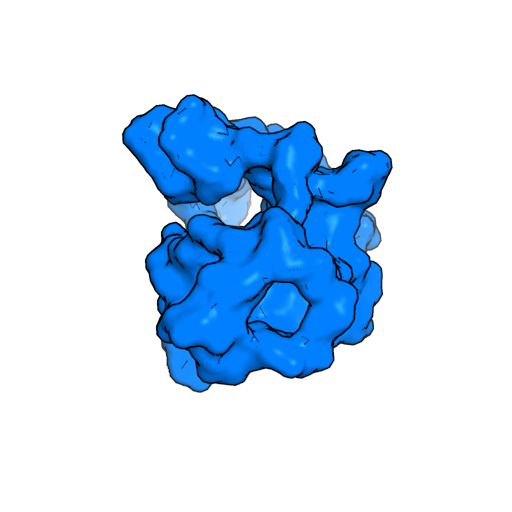U A 1 99 ? -6.990 5.637 5.235 1.00 91.69 99 LEU A N 1
ATOM 760 C CA . LEU A 1 99 ? -6.624 5.317 6.615 1.00 91.69 99 LEU A CA 1
ATOM 761 C C . LEU A 1 99 ? -7.861 5.323 7.505 1.00 91.69 99 LEU A C 1
ATOM 763 O O . LEU A 1 99 ? -8.459 6.379 7.711 1.00 91.69 99 LEU A O 1
ATOM 767 N N . LYS A 1 100 ? -8.196 4.179 8.099 1.00 90.00 100 LYS A N 1
ATOM 768 C CA . LYS A 1 100 ? -9.253 4.069 9.105 1.00 90.00 100 LYS A CA 1
ATOM 769 C C . LYS A 1 100 ? -8.663 4.087 10.512 1.00 90.00 100 LYS A C 1
ATOM 771 O O . LYS A 1 100 ? -7.700 3.377 10.794 1.00 90.00 100 LYS A O 1
ATOM 776 N N . ILE A 1 101 ? -9.278 4.868 11.400 1.00 88.06 101 ILE A N 1
ATOM 777 C CA . ILE A 1 101 ? -9.024 4.849 12.846 1.00 88.06 101 ILE A CA 1
ATOM 778 C C . ILE A 1 101 ? -10.374 4.911 13.568 1.00 88.06 101 ILE A C 1
ATOM 780 O O . ILE A 1 101 ? -11.056 5.935 13.552 1.00 88.06 101 ILE A O 1
ATOM 784 N N . GLY A 1 102 ? -10.770 3.809 14.199 1.00 87.31 102 GLY A N 1
ATOM 785 C CA . GLY A 1 102 ? -12.086 3.647 14.804 1.00 87.31 102 GLY A CA 1
ATOM 786 C C . GLY A 1 102 ? -13.200 3.836 13.773 1.00 87.31 102 GLY A C 1
ATOM 787 O O . GLY A 1 102 ? -13.268 3.119 12.772 1.00 87.31 102 GLY A O 1
ATOM 788 N N . VAL A 1 103 ? -14.088 4.809 13.995 1.00 84.88 103 VAL A N 1
ATOM 789 C CA . VAL A 1 103 ? -15.145 5.123 13.016 1.00 84.88 103 VAL A CA 1
ATOM 790 C C . VAL A 1 103 ? -14.720 6.137 11.956 1.00 84.88 103 VAL A C 1
ATOM 792 O O . VAL A 1 103 ? -15.420 6.284 10.957 1.00 84.88 103 VAL A O 1
ATOM 795 N N . LYS A 1 104 ? -13.573 6.797 12.132 1.00 85.81 104 LYS A N 1
ATOM 796 C CA . LYS A 1 104 ? -13.094 7.849 11.235 1.00 85.81 104 LYS A CA 1
ATOM 797 C C . LYS A 1 104 ? -12.263 7.300 10.097 1.00 85.81 104 LYS A C 1
ATOM 799 O O . LYS A 1 104 ? -11.533 6.322 10.263 1.00 85.81 104 LYS A O 1
ATOM 804 N N . THR A 1 105 ? -12.370 7.965 8.948 1.00 88.50 105 THR A N 1
ATOM 805 C CA . THR A 1 105 ? -11.555 7.635 7.784 1.00 88.50 105 THR A CA 1
ATOM 806 C C . THR A 1 105 ? -10.984 8.868 7.104 1.00 88.50 105 THR A C 1
ATOM 808 O O . THR A 1 105 ? -11.660 9.878 6.921 1.00 88.50 105 THR A O 1
ATOM 811 N N . PHE A 1 106 ? -9.724 8.757 6.708 1.00 88.12 106 PHE A N 1
ATOM 812 C CA . PHE A 1 106 ? -8.936 9.808 6.092 1.00 88.12 106 PHE A CA 1
ATOM 813 C C . PHE A 1 106 ? -8.484 9.352 4.705 1.00 88.12 106 PHE A C 1
ATOM 815 O O . PHE A 1 106 ? -8.050 8.211 4.543 1.00 88.12 106 PHE A O 1
ATOM 822 N N . ALA A 1 107 ? -8.558 10.250 3.726 1.00 90.12 107 ALA A N 1
ATOM 823 C CA . ALA A 1 107 ? -7.876 10.109 2.449 1.00 90.12 107 ALA A CA 1
ATOM 824 C C . ALA A 1 107 ? -6.615 10.971 2.482 1.00 90.12 107 ALA A C 1
ATOM 826 O O . ALA A 1 107 ? -6.675 12.180 2.699 1.00 90.12 107 ALA A O 1
ATOM 827 N N . LEU A 1 108 ? -5.464 10.352 2.272 1.00 89.69 108 LEU A N 1
ATOM 828 C CA . LEU A 1 108 ? -4.187 11.045 2.195 1.00 89.69 108 LEU A CA 1
ATOM 829 C C . LEU A 1 108 ? -3.625 10.895 0.788 1.00 89.69 108 LEU A C 1
ATOM 831 O O . LEU A 1 108 ? -3.828 9.870 0.140 1.00 89.69 108 LEU A O 1
ATOM 835 N N . ARG A 1 109 ? -2.897 11.905 0.330 1.00 89.31 109 ARG A N 1
ATOM 836 C CA . ARG A 1 109 ? -2.086 11.865 -0.880 1.00 89.31 109 ARG A CA 1
ATOM 837 C C . ARG A 1 109 ? -0.646 12.143 -0.474 1.00 89.31 109 ARG A C 1
ATOM 839 O O . ARG A 1 109 ? -0.355 13.185 0.104 1.00 89.31 109 ARG A O 1
ATOM 846 N N . TYR A 1 110 ? 0.220 11.192 -0.777 1.00 88.00 110 TYR A N 1
ATOM 847 C CA . TYR A 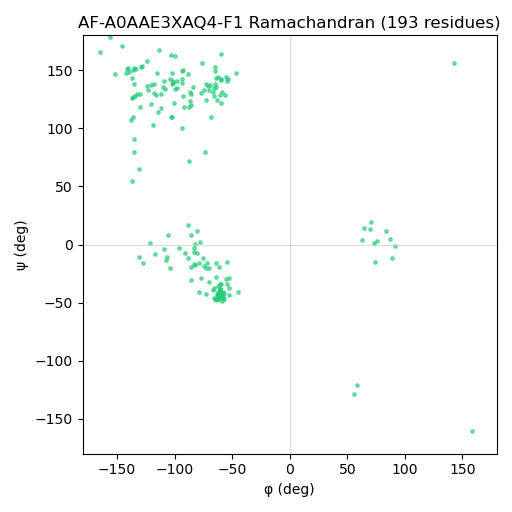1 110 ? 1.661 11.292 -0.605 1.00 88.00 110 TYR A CA 1
ATOM 848 C C . TYR A 1 110 ? 2.291 11.582 -1.958 1.00 88.00 110 TYR A C 1
ATOM 850 O O . TYR A 1 110 ? 1.894 10.973 -2.955 1.00 88.00 110 TYR A O 1
ATOM 858 N N . GLU A 1 111 ? 3.281 12.462 -1.976 1.00 87.69 111 GLU A N 1
ATOM 859 C CA . GLU A 1 111 ? 4.056 12.791 -3.165 1.00 87.69 111 GLU A CA 1
ATOM 860 C C . GLU A 1 111 ? 5.543 12.887 -2.814 1.00 87.69 111 GLU A C 1
ATOM 862 O O . GLU A 1 111 ? 5.925 13.627 -1.907 1.00 87.69 111 GLU A O 1
ATOM 867 N N . SER A 1 112 ? 6.373 12.137 -3.539 1.00 84.25 112 SER A N 1
ATOM 868 C CA . SER A 1 112 ? 7.831 12.259 -3.526 1.00 84.25 112 SER A CA 1
ATOM 869 C C . SER A 1 112 ? 8.301 12.881 -4.833 1.00 84.25 112 SER A C 1
ATOM 871 O O . SER A 1 112 ? 7.901 12.454 -5.914 1.00 84.25 112 SER A O 1
ATOM 873 N N . TYR A 1 113 ? 9.194 13.866 -4.734 1.00 81.38 113 TYR A N 1
ATOM 874 C CA . TYR A 1 113 ? 9.777 14.539 -5.899 1.00 81.38 113 TYR A CA 1
ATOM 875 C C . TYR A 1 113 ? 11.074 13.883 -6.394 1.00 81.38 113 TYR A C 1
ATOM 877 O O . TYR A 1 113 ? 11.615 14.287 -7.422 1.00 81.38 113 TYR A O 1
ATOM 885 N N . SER A 1 114 ? 11.605 12.902 -5.655 1.00 83.44 114 SER A N 1
ATOM 886 C CA . SER A 1 114 ? 12.954 12.357 -5.879 1.00 83.44 114 SER A CA 1
ATOM 887 C C . SER A 1 114 ? 13.037 10.829 -5.944 1.00 83.44 114 SER A C 1
ATOM 889 O O . SER A 1 114 ? 14.070 10.302 -6.355 1.00 83.44 114 SER A O 1
ATOM 891 N N . ASP A 1 115 ? 11.970 10.108 -5.588 1.00 85.38 115 ASP A N 1
ATOM 892 C CA . ASP A 1 115 ? 11.902 8.644 -5.622 1.00 85.38 115 ASP A CA 1
ATOM 893 C C . ASP A 1 115 ? 10.564 8.198 -6.235 1.00 85.38 115 ASP A C 1
ATOM 895 O O . ASP A 1 115 ? 9.549 8.887 -6.137 1.00 85.38 115 ASP A O 1
ATOM 899 N N . TRP A 1 116 ? 10.542 7.022 -6.867 1.00 86.69 116 TRP A N 1
ATOM 900 C CA . TRP A 1 116 ? 9.308 6.437 -7.400 1.00 86.69 116 TRP A CA 1
ATOM 901 C C . TRP A 1 116 ? 8.361 5.976 -6.282 1.00 86.69 116 TRP A C 1
ATOM 903 O O . TRP A 1 116 ? 7.160 5.817 -6.516 1.00 86.69 116 TRP A O 1
ATOM 913 N N . ARG A 1 117 ? 8.896 5.759 -5.074 1.00 83.75 117 ARG A N 1
ATOM 914 C CA . ARG A 1 117 ? 8.147 5.507 -3.844 1.00 83.75 117 ARG A CA 1
ATOM 915 C C . ARG A 1 117 ? 7.770 6.839 -3.212 1.00 83.75 117 ARG A C 1
ATOM 917 O O . ARG A 1 117 ? 8.625 7.613 -2.792 1.00 83.75 117 ARG A O 1
ATOM 924 N N . SER A 1 118 ? 6.474 7.056 -3.058 1.00 76.19 118 SER A N 1
ATOM 925 C CA . SER A 1 118 ? 5.902 8.271 -2.469 1.00 76.19 118 SER A CA 1
ATOM 926 C C . SER A 1 118 ? 6.311 8.538 -1.016 1.00 76.19 118 SER A C 1
ATOM 928 O O . SER A 1 118 ? 6.195 9.663 -0.544 1.00 76.19 118 SER A O 1
ATOM 930 N N . ASN A 1 119 ? 6.781 7.518 -0.293 1.00 73.44 119 ASN A N 1
ATOM 931 C CA . ASN A 1 119 ? 7.199 7.609 1.105 1.00 73.44 119 ASN A CA 1
ATOM 932 C C . ASN A 1 119 ? 8.728 7.578 1.297 1.00 73.44 119 ASN A C 1
ATOM 934 O O . ASN A 1 119 ? 9.184 7.472 2.436 1.00 73.44 119 ASN A O 1
ATOM 938 N N . CYS A 1 120 ? 9.514 7.639 0.217 1.00 67.06 120 CYS A N 1
ATOM 939 C CA . CYS A 1 120 ? 10.974 7.670 0.267 1.00 67.06 120 CYS A CA 1
ATOM 940 C C . CYS A 1 120 ? 11.491 8.998 -0.306 1.00 67.06 120 CYS A C 1
ATOM 942 O O . CYS A 1 120 ? 11.113 9.399 -1.403 1.00 67.06 120 CYS A O 1
ATOM 944 N N . GLY A 1 121 ? 12.358 9.679 0.445 1.00 59.06 121 GLY A N 1
ATOM 945 C CA . GLY A 1 121 ? 12.980 10.943 0.044 1.00 59.06 121 GLY A CA 1
ATOM 946 C C . GLY A 1 121 ? 13.143 11.915 1.222 1.00 59.06 121 GLY A C 1
ATOM 947 O O . GLY A 1 121 ? 12.429 11.789 2.217 1.00 59.06 121 GLY A O 1
ATOM 948 N N . PRO A 1 122 ? 14.087 12.872 1.144 1.00 52.88 122 PRO A N 1
ATOM 949 C CA . PRO A 1 122 ? 14.251 13.921 2.156 1.00 52.88 122 PRO A CA 1
ATOM 950 C C . PRO A 1 122 ? 13.135 14.980 2.096 1.00 52.88 122 PRO A C 1
ATOM 952 O O . PRO A 1 122 ? 12.914 15.690 3.074 1.00 52.88 122 PRO A O 1
ATOM 955 N N . GLU A 1 123 ? 12.441 15.074 0.958 1.00 54.25 123 GLU A N 1
ATOM 956 C CA . GLU A 1 123 ? 11.447 16.096 0.635 1.00 54.25 123 GLU A CA 1
ATOM 957 C C . GLU A 1 123 ? 10.254 15.428 -0.065 1.00 54.25 123 GLU A C 1
ATOM 959 O O . GLU A 1 123 ? 10.350 14.985 -1.211 1.00 54.25 123 GLU A O 1
ATOM 964 N N . GLY A 1 124 ? 9.134 15.323 0.643 1.00 58.72 124 GLY A N 1
ATOM 965 C CA . GLY A 1 124 ? 7.854 14.888 0.096 1.00 58.72 124 GLY A CA 1
ATOM 966 C C . GLY A 1 124 ? 6.735 15.696 0.738 1.00 58.72 124 GLY A C 1
ATOM 967 O O . GLY A 1 124 ? 6.862 16.112 1.892 1.00 58.72 124 GLY A O 1
ATOM 968 N N . ASP A 1 125 ? 5.670 15.949 -0.015 1.00 65.69 125 ASP A N 1
ATOM 969 C CA . ASP A 1 125 ? 4.494 16.650 0.497 1.00 65.69 125 ASP A CA 1
ATOM 970 C C . ASP A 1 125 ? 3.387 15.639 0.821 1.00 65.69 125 ASP A C 1
ATOM 972 O O . ASP A 1 125 ? 3.184 14.645 0.114 1.00 65.69 125 ASP A O 1
ATOM 976 N N . ILE A 1 126 ? 2.680 15.879 1.923 1.00 67.25 126 ILE A N 1
ATOM 977 C CA . ILE A 1 126 ? 1.545 15.064 2.350 1.00 67.25 126 ILE A CA 1
ATOM 978 C C . ILE A 1 126 ? 0.325 15.972 2.365 1.00 67.25 126 ILE A C 1
ATOM 980 O O . ILE A 1 126 ? 0.103 16.737 3.304 1.00 67.25 126 ILE A O 1
ATOM 984 N N . ALA A 1 127 ? -0.508 15.836 1.338 1.00 69.94 127 ALA A N 1
ATOM 985 C CA . ALA A 1 127 ? -1.819 16.459 1.315 1.00 69.94 127 ALA A CA 1
ATOM 986 C C . ALA A 1 127 ? -2.836 15.538 2.005 1.00 69.94 127 ALA A C 1
ATOM 988 O O . ALA A 1 127 ? -2.926 14.345 1.710 1.00 69.94 127 ALA A O 1
ATOM 989 N N . LEU A 1 128 ? -3.630 16.090 2.921 1.00 73.06 128 LEU A N 1
ATOM 990 C CA . LEU A 1 128 ? -4.620 15.345 3.697 1.00 73.06 128 LEU A CA 1
ATOM 991 C C . LEU A 1 128 ? -6.032 15.858 3.417 1.00 73.06 128 LEU A C 1
ATOM 993 O O . LEU A 1 128 ? -6.280 17.060 3.367 1.00 73.06 128 LEU A O 1
ATOM 997 N N . THR A 1 129 ? -6.984 14.937 3.272 1.00 74.12 129 THR A N 1
ATOM 998 C CA . THR A 1 129 ? -8.418 15.230 3.185 1.00 74.12 129 THR A CA 1
ATOM 999 C C . THR A 1 129 ? -9.207 14.277 4.084 1.00 74.12 129 THR A C 1
ATOM 1001 O O . THR A 1 129 ? -9.080 13.055 4.004 1.00 74.12 129 THR A O 1
ATOM 1004 N N . LEU A 1 130 ? -10.056 14.823 4.956 1.00 71.44 130 LEU A N 1
ATOM 1005 C CA . LEU A 1 130 ? -10.975 14.019 5.765 1.00 71.44 130 LEU A CA 1
ATOM 1006 C C . LEU A 1 130 ? -12.158 13.563 4.903 1.00 71.44 130 LEU A C 1
ATOM 1008 O O . LEU A 1 130 ? -12.786 14.389 4.239 1.00 71.44 130 LEU A O 1
ATOM 1012 N N . LEU A 1 131 ? -12.482 12.269 4.934 1.00 71.75 131 LEU A N 1
ATOM 1013 C CA . LEU A 1 131 ? -13.651 11.746 4.231 1.00 71.75 131 LEU A CA 1
ATOM 1014 C C . LEU A 1 131 ? -14.877 11.695 5.155 1.00 71.75 131 LEU A C 1
ATOM 1016 O O . LEU A 1 131 ? -14.727 11.470 6.359 1.00 71.75 131 LEU A O 1
ATOM 1020 N N . PRO A 1 132 ? -16.096 11.849 4.606 1.00 67.88 132 PRO A N 1
ATOM 1021 C CA . PRO A 1 132 ? -17.320 11.514 5.322 1.00 67.88 132 PRO A CA 1
ATOM 1022 C C . PRO A 1 132 ? -17.321 10.063 5.828 1.00 67.88 132 PRO A C 1
ATOM 1024 O O . PRO A 1 132 ? -16.836 9.150 5.154 1.00 67.88 132 PRO A O 1
ATOM 1027 N N . ASP A 1 133 ? -17.907 9.849 7.006 1.00 64.25 133 ASP A N 1
ATOM 1028 C CA . ASP A 1 133 ? -18.056 8.520 7.603 1.00 64.25 133 ASP A CA 1
ATOM 1029 C C . ASP A 1 133 ? -18.886 7.595 6.670 1.00 64.25 133 ASP A C 1
ATOM 1031 O O . ASP A 1 133 ? -19.862 8.028 6.057 1.00 64.25 133 ASP A O 1
ATOM 1035 N N . GLY A 1 134 ? -18.521 6.308 6.566 1.00 57.84 134 GLY A N 1
ATOM 1036 C CA . GLY A 1 134 ? -19.334 5.277 5.887 1.00 57.84 134 GLY A CA 1
ATOM 1037 C C . GLY A 1 134 ? -19.141 5.095 4.372 1.00 57.84 134 GLY A C 1
ATOM 1038 O O . GLY A 1 134 ? -19.828 4.273 3.778 1.00 57.84 134 GLY A O 1
ATOM 1039 N N . LEU A 1 135 ? -18.200 5.796 3.736 1.00 59.38 135 LEU A N 1
ATOM 1040 C CA . LEU A 1 135 ? -17.972 5.728 2.278 1.00 59.38 135 LEU A CA 1
ATOM 1041 C C . LEU A 1 135 ? -17.153 4.516 1.782 1.00 59.38 135 LEU A C 1
ATOM 1043 O O . LEU A 1 135 ? -16.654 4.528 0.659 1.00 59.38 135 LEU A O 1
ATOM 1047 N N . ILE A 1 136 ? -16.909 3.509 2.622 1.00 67.94 136 ILE A N 1
ATOM 1048 C CA . ILE A 1 136 ? -15.750 2.616 2.464 1.00 67.94 136 ILE A CA 1
ATOM 1049 C C . ILE A 1 136 ? -16.138 1.168 2.767 1.00 67.94 136 ILE A C 1
ATOM 1051 O O . ILE A 1 136 ? -17.001 0.957 3.623 1.00 67.94 136 ILE A O 1
ATOM 1055 N N . PRO A 1 137 ? -15.502 0.177 2.108 1.00 66.00 137 PRO A N 1
ATOM 1056 C CA . PRO A 1 137 ? -15.707 -1.232 2.401 1.00 66.00 137 PRO A CA 1
ATOM 1057 C C . PRO A 1 137 ? -15.667 -1.608 3.883 1.00 66.00 137 PRO A C 1
ATOM 1059 O O . PRO A 1 137 ? -14.926 -1.031 4.684 1.00 66.00 137 PRO A O 1
ATOM 1062 N N . ALA A 1 138 ? -16.459 -2.626 4.227 1.00 70.38 138 ALA A N 1
ATOM 1063 C CA . ALA A 1 138 ? -16.556 -3.183 5.569 1.00 70.38 138 ALA A CA 1
ATOM 1064 C C . ALA A 1 138 ? -15.304 -4.002 5.912 1.00 70.38 138 ALA A C 1
ATOM 1066 O O . ALA A 1 138 ? -15.292 -5.229 5.844 1.00 70.38 138 ALA A O 1
ATOM 1067 N N . VAL A 1 139 ? -14.238 -3.301 6.276 1.00 80.62 139 VAL A N 1
ATOM 1068 C CA . VAL A 1 139 ? -13.038 -3.895 6.858 1.00 80.62 139 VAL A CA 1
ATOM 1069 C C . VAL A 1 139 ? -13.242 -3.978 8.377 1.00 80.62 139 VAL A C 1
ATOM 1071 O O . VAL A 1 139 ? -13.474 -2.934 9.001 1.00 80.62 139 VAL A O 1
ATOM 1074 N N . PRO A 1 140 ? -13.230 -5.183 8.980 1.00 81.81 140 PRO A N 1
ATOM 1075 C CA . PRO A 1 140 ? -13.595 -5.382 10.384 1.00 81.81 140 PRO A CA 1
ATOM 1076 C C . PRO A 1 140 ? -12.549 -4.842 11.366 1.00 81.81 140 PRO A C 1
ATOM 1078 O O . PRO A 1 140 ? -12.842 -4.676 12.555 1.00 81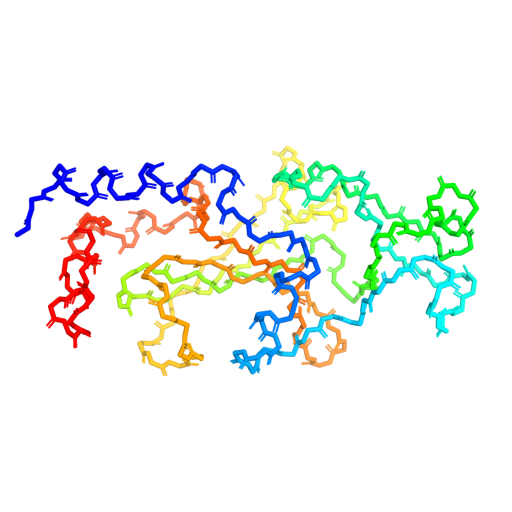.81 140 PRO A O 1
ATOM 1081 N N . GLU A 1 141 ? -11.331 -4.574 10.903 1.00 87.06 141 GLU A N 1
ATOM 1082 C CA . GLU A 1 141 ? -10.280 -4.017 11.733 1.00 87.06 141 GLU A CA 1
ATOM 1083 C C . GLU A 1 141 ? -10.565 -2.544 12.078 1.00 87.06 141 GLU A C 1
ATOM 1085 O O . GLU A 1 141 ? -10.939 -1.741 11.219 1.00 87.06 141 GLU A O 1
ATOM 1090 N N . PRO A 1 142 ? -10.363 -2.141 13.344 1.00 87.31 142 PRO A N 1
ATOM 1091 C CA . PRO A 1 142 ? -10.635 -0.775 13.771 1.00 87.31 142 PRO A CA 1
ATOM 1092 C C . PRO A 1 142 ? -9.517 0.194 13.374 1.00 87.31 142 PRO A C 1
ATOM 1094 O O . PRO A 1 142 ? -9.723 1.403 13.412 1.00 87.31 142 PRO A O 1
ATOM 1097 N N . ILE A 1 143 ? -8.336 -0.309 13.008 1.00 89.31 143 ILE A N 1
ATOM 1098 C CA . ILE A 1 143 ? -7.250 0.486 12.436 1.00 89.31 143 ILE A CA 1
ATOM 1099 C C . ILE A 1 143 ? -6.666 -0.293 11.272 1.00 89.31 143 ILE A C 1
ATOM 1101 O O . ILE A 1 143 ? -6.287 -1.450 11.435 1.00 89.31 143 ILE A O 1
ATOM 1105 N N . TRP A 1 144 ? -6.584 0.360 10.123 1.00 91.50 144 TRP A N 1
ATOM 1106 C CA . TRP A 1 144 ? -5.893 -0.146 8.946 1.00 91.50 144 TRP A CA 1
ATOM 1107 C C . TRP A 1 144 ? -5.667 0.991 7.955 1.00 91.50 144 TRP A C 1
ATOM 1109 O O . TRP A 1 144 ? -6.287 2.054 8.053 1.00 91.50 144 TRP A O 1
ATOM 1119 N N . ALA A 1 145 ? -4.797 0.763 6.980 1.00 92.50 145 ALA A N 1
ATOM 1120 C CA . ALA A 1 145 ? -4.700 1.602 5.805 1.00 92.50 145 ALA A CA 1
ATOM 1121 C C . ALA A 1 145 ? -4.539 0.775 4.527 1.00 92.50 145 ALA A C 1
ATOM 1123 O O . ALA A 1 145 ? -3.850 -0.241 4.537 1.00 92.50 145 ALA A O 1
ATOM 1124 N N . VAL A 1 146 ? -5.151 1.230 3.437 1.00 94.06 146 VAL A N 1
ATOM 1125 C CA . VAL A 1 146 ? -4.902 0.714 2.084 1.00 94.06 146 VAL A CA 1
ATOM 1126 C C . VAL A 1 146 ? -4.206 1.802 1.281 1.00 94.06 146 VAL A C 1
ATOM 1128 O O . VAL A 1 146 ? -4.691 2.935 1.245 1.00 94.06 146 VAL A O 1
ATOM 1131 N N . ASP A 1 147 ? -3.096 1.451 0.637 1.00 94.50 147 ASP A N 1
ATOM 1132 C CA . ASP A 1 147 ? -2.392 2.343 -0.280 1.00 94.50 147 ASP A CA 1
ATOM 1133 C C . ASP A 1 147 ? -2.792 2.033 -1.719 1.00 94.50 147 ASP A C 1
ATOM 1135 O O . ASP A 1 147 ? -2.931 0.874 -2.109 1.00 94.50 147 ASP A O 1
ATOM 1139 N N . PHE A 1 148 ? -2.951 3.083 -2.512 1.00 95.81 148 PHE A N 1
ATOM 1140 C CA . PHE A 1 148 ? -3.388 3.045 -3.893 1.00 95.81 148 PHE A CA 1
ATOM 1141 C C . PHE A 1 148 ? -2.435 3.830 -4.785 1.00 95.81 148 PHE A C 1
ATOM 1143 O O . PHE A 1 148 ? -1.842 4.829 -4.370 1.00 95.81 148 PHE A O 1
ATOM 1150 N N . VAL A 1 149 ? -2.379 3.428 -6.048 1.00 95.75 149 VAL A N 1
ATOM 1151 C CA . VAL A 1 149 ? -1.739 4.183 -7.132 1.00 95.75 149 VAL A CA 1
ATOM 1152 C C . VAL A 1 149 ? -2.738 4.434 -8.257 1.00 95.75 149 VAL A C 1
ATOM 1154 O O . VAL A 1 149 ? -3.752 3.738 -8.377 1.00 95.75 149 VAL A O 1
ATOM 1157 N N . ARG A 1 150 ? -2.460 5.454 -9.070 1.00 95.81 150 ARG A N 1
ATOM 1158 C CA . ARG A 1 150 ? -3.221 5.778 -10.280 1.00 95.81 150 ARG A CA 1
ATOM 1159 C C . ARG A 1 150 ? -2.966 4.711 -11.347 1.00 95.81 150 ARG A C 1
ATOM 1161 O O . ARG A 1 150 ? -1.818 4.368 -11.583 1.00 95.81 150 ARG A O 1
ATOM 1168 N N . ALA A 1 151 ? -4.023 4.208 -11.979 1.00 95.00 151 ALA A N 1
ATOM 1169 C CA . ALA A 1 151 ? -3.963 3.311 -13.132 1.00 95.00 151 ALA A CA 1
ATOM 1170 C C . ALA A 1 151 ? -4.993 3.787 -14.169 1.00 95.00 151 ALA A C 1
ATOM 1172 O O . ALA A 1 151 ? -6.178 3.435 -14.100 1.00 95.00 151 ALA A O 1
ATOM 1173 N N . GLY A 1 152 ? -4.575 4.663 -15.086 1.00 94.31 152 GLY A N 1
ATOM 1174 C CA . GLY A 1 152 ? -5.498 5.417 -15.932 1.00 94.31 152 GLY A CA 1
ATOM 1175 C C . GLY A 1 152 ? -6.517 6.215 -15.094 1.00 94.31 152 GLY A C 1
ATOM 1176 O O . GLY A 1 152 ? -6.124 6.929 -14.171 1.00 94.31 152 GLY A O 1
ATOM 1177 N N . PRO A 1 153 ? -7.837 6.108 -15.357 1.00 92.56 153 PRO A N 1
ATOM 1178 C CA . PRO A 1 153 ? -8.850 6.836 -14.587 1.00 92.56 153 PRO A CA 1
ATOM 1179 C C . PRO A 1 153 ? -9.114 6.237 -13.194 1.00 92.56 153 PRO A C 1
ATOM 1181 O O . PRO A 1 153 ? -9.798 6.860 -12.381 1.00 92.56 153 PRO A O 1
ATOM 1184 N N . ALA A 1 154 ? -8.607 5.036 -12.906 1.00 94.50 154 ALA A N 1
ATOM 1185 C CA . ALA A 1 154 ? -8.899 4.304 -11.679 1.00 94.50 154 ALA A CA 1
ATOM 1186 C C . ALA A 1 154 ? -7.784 4.444 -10.631 1.00 94.50 154 ALA A C 1
ATOM 1188 O O . ALA A 1 154 ? -6.650 4.820 -10.932 1.00 94.50 154 ALA A O 1
ATOM 1189 N N . LEU A 1 155 ? -8.128 4.119 -9.385 1.00 95.25 155 LEU A N 1
ATOM 1190 C CA . LEU A 1 155 ? -7.169 3.809 -8.328 1.00 95.25 155 LEU A CA 1
ATOM 1191 C C . LEU A 1 155 ? -7.116 2.295 -8.150 1.00 95.25 155 LEU A C 1
ATOM 1193 O O . LEU A 1 155 ? -8.167 1.657 -8.143 1.00 95.25 155 LEU A O 1
ATOM 1197 N N . VAL A 1 156 ? -5.919 1.742 -7.971 1.00 96.94 156 VAL A N 1
ATOM 1198 C CA . VAL A 1 156 ? -5.718 0.323 -7.648 1.00 96.94 156 VAL A CA 1
ATOM 1199 C C . VAL A 1 156 ? -4.909 0.177 -6.367 1.00 96.94 156 VAL A C 1
ATOM 1201 O O . VAL A 1 156 ? -3.937 0.901 -6.157 1.00 96.94 156 VAL A O 1
ATOM 1204 N N . ALA A 1 157 ? -5.330 -0.738 -5.501 1.00 97.00 157 ALA A N 1
ATOM 1205 C CA . ALA A 1 157 ? -4.719 -1.020 -4.216 1.00 97.00 157 ALA A CA 1
ATOM 1206 C C . ALA A 1 157 ? -3.411 -1.804 -4.391 1.00 97.00 157 ALA A C 1
ATOM 1208 O O . ALA A 1 157 ? -3.361 -2.791 -5.132 1.00 97.00 157 ALA A O 1
ATOM 1209 N N . VAL A 1 158 ? -2.363 -1.365 -3.694 1.00 95.50 158 VAL A N 1
ATOM 1210 C CA . VAL A 1 158 ? -0.986 -1.878 -3.806 1.00 95.50 158 VAL A CA 1
ATOM 1211 C C . VAL A 1 158 ? -0.372 -2.289 -2.467 1.00 95.50 158 VAL A C 1
ATOM 1213 O O . VAL A 1 158 ? 0.646 -2.985 -2.454 1.00 95.50 158 VAL A O 1
ATOM 1216 N N . ASP A 1 159 ? -0.958 -1.868 -1.344 1.00 93.50 159 ASP A N 1
ATOM 1217 C CA . ASP A 1 159 ? -0.460 -2.166 -0.000 1.00 93.50 159 ASP A CA 1
ATOM 1218 C C . ASP A 1 159 ? -1.609 -2.185 1.022 1.00 93.50 159 ASP A C 1
ATOM 1220 O O . ASP A 1 159 ? -2.556 -1.407 0.902 1.00 93.50 159 ASP A O 1
ATOM 1224 N N . TYR A 1 160 ? -1.500 -3.047 2.034 1.00 92.31 160 TYR A N 1
ATOM 1225 C CA . TYR A 1 160 ? -2.440 -3.157 3.147 1.00 92.31 160 TYR A CA 1
ATOM 1226 C C . TYR A 1 160 ? -1.672 -3.145 4.468 1.00 92.31 160 TYR A C 1
ATOM 1228 O O . 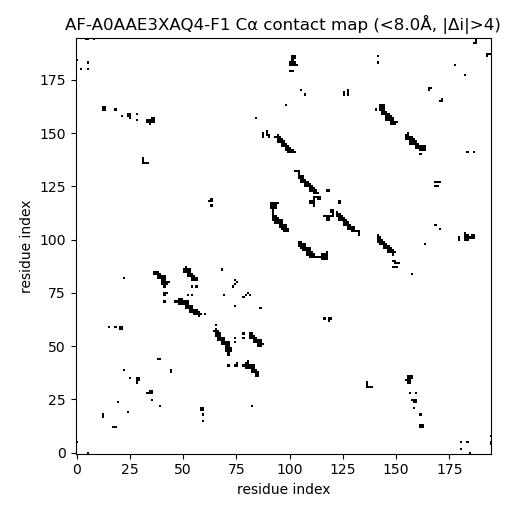TYR A 1 160 ? -0.864 -4.031 4.744 1.00 92.31 160 TYR A O 1
ATOM 1236 N N . ASN A 1 161 ? -1.944 -2.144 5.299 1.00 89.50 161 ASN A N 1
ATOM 1237 C CA . ASN A 1 161 ? -1.259 -1.907 6.560 1.00 89.50 161 ASN A CA 1
ATOM 1238 C C . ASN A 1 161 ? -2.235 -2.086 7.725 1.00 89.50 161 ASN A C 1
ATOM 1240 O O . ASN A 1 161 ? -3.138 -1.273 7.896 1.00 89.50 161 ASN A O 1
ATOM 1244 N N . LEU A 1 162 ? -2.026 -3.095 8.573 1.00 87.19 162 LEU A N 1
ATOM 1245 C CA . LEU A 1 162 ? -2.828 -3.305 9.791 1.00 87.19 162 LEU A CA 1
ATOM 1246 C C . LEU A 1 162 ? -2.361 -2.457 10.985 1.00 87.19 162 LEU A C 1
ATOM 1248 O O . LEU A 1 162 ? -3.100 -2.264 11.947 1.00 87.19 162 LEU A O 1
ATOM 1252 N N . ALA A 1 163 ? -1.144 -1.919 10.912 1.00 84.88 163 ALA A N 1
ATOM 1253 C CA . ALA A 1 163 ? -0.581 -1.006 11.901 1.00 84.88 163 ALA A CA 1
ATOM 1254 C C . ALA A 1 163 ? 0.015 0.234 11.209 1.00 84.88 163 ALA A C 1
ATOM 1256 O O . ALA A 1 163 ? 1.233 0.429 11.207 1.00 84.88 163 ALA A O 1
ATOM 1257 N N . PRO A 1 164 ? -0.816 1.061 10.551 1.00 86.62 164 PRO A N 1
ATOM 1258 C CA . PRO A 1 164 ? -0.332 2.207 9.800 1.00 86.62 164 PRO A CA 1
ATOM 1259 C C . PRO A 1 164 ? 0.344 3.231 10.717 1.00 86.62 164 PRO A C 1
ATOM 1261 O O . PRO A 1 164 ? -0.174 3.604 11.772 1.00 86.62 164 PRO A O 1
ATOM 1264 N N . GLY A 1 165 ? 1.497 3.733 10.274 1.00 82.62 165 GLY A N 1
ATOM 1265 C CA . GLY A 1 165 ? 2.137 4.887 10.892 1.00 82.62 165 GLY A CA 1
ATOM 1266 C C . GLY A 1 165 ? 1.286 6.143 10.697 1.00 82.62 165 GLY A C 1
ATOM 1267 O O . GLY A 1 165 ? 0.901 6.472 9.578 1.00 82.62 165 GLY A O 1
ATOM 1268 N N . ILE A 1 166 ? 1.005 6.846 11.792 1.00 80.06 166 ILE A N 1
ATOM 1269 C CA . ILE A 1 166 ? 0.203 8.084 11.797 1.00 80.06 166 ILE A CA 1
ATOM 1270 C C . ILE A 1 166 ? 1.042 9.343 12.034 1.00 80.06 166 ILE A C 1
ATOM 1272 O O . ILE A 1 166 ? 0.563 10.461 11.841 1.00 80.06 166 ILE A O 1
ATOM 1276 N N . GLN A 1 167 ? 2.290 9.183 12.473 1.00 71.88 167 GLN A N 1
ATOM 1277 C CA . GLN A 1 167 ? 3.199 10.305 12.687 1.00 71.88 167 GLN A CA 1
ATOM 1278 C C . GLN A 1 167 ? 3.493 10.994 11.349 1.00 71.88 167 GLN A C 1
ATOM 1280 O O . GLN A 1 167 ? 3.556 10.335 10.316 1.00 71.88 167 GLN A O 1
ATOM 1285 N N . ALA A 1 168 ? 3.623 12.322 11.372 1.00 71.75 168 ALA A N 1
ATOM 1286 C CA . ALA A 1 168 ? 3.866 13.170 10.198 1.00 71.75 168 ALA A CA 1
ATOM 1287 C C . ALA A 1 168 ? 2.768 13.176 9.110 1.00 71.75 168 ALA A C 1
ATOM 1289 O O . ALA A 1 168 ? 2.908 13.872 8.117 1.00 71.75 168 ALA A O 1
ATOM 1290 N N . THR A 1 169 ? 1.638 12.488 9.306 1.00 74.62 169 THR A N 1
ATOM 1291 C CA . THR A 1 169 ? 0.538 12.469 8.320 1.00 74.62 169 THR A CA 1
ATOM 1292 C C . THR A 1 169 ? -0.372 13.701 8.364 1.00 74.62 169 THR A C 1
ATOM 1294 O O . THR A 1 169 ? -1.294 13.805 7.566 1.00 74.62 169 THR A O 1
ATOM 1297 N N . GLY A 1 170 ? -0.201 14.587 9.350 1.00 73.62 170 GLY A N 1
ATOM 1298 C CA . GLY A 1 170 ? -1.144 15.676 9.635 1.00 73.62 170 GLY A CA 1
ATOM 1299 C C . GLY A 1 170 ? -2.445 15.217 10.307 1.00 73.62 170 GLY A C 1
ATOM 1300 O O . GLY A 1 170 ? -3.126 16.034 10.922 1.00 73.62 170 GLY A O 1
ATOM 1301 N N . VAL A 1 171 ? -2.754 13.910 10.306 1.00 78.88 171 VAL A N 1
ATOM 1302 C CA . VAL A 1 171 ? -3.961 13.340 10.934 1.00 78.88 171 VAL A CA 1
ATOM 1303 C C . VAL A 1 171 ? -4.073 13.787 12.382 1.00 78.88 171 VAL A C 1
ATOM 1305 O O . VAL A 1 171 ? -5.141 14.236 12.777 1.00 78.88 171 VAL A O 1
ATOM 1308 N N . SER A 1 172 ? -2.963 13.766 13.132 1.00 75.06 172 SER A N 1
ATOM 1309 C CA . SER A 1 172 ? -2.892 14.182 14.540 1.00 75.06 172 SER A CA 1
ATOM 1310 C C . SER A 1 172 ? -3.454 15.581 14.812 1.00 75.06 172 SER A C 1
ATOM 1312 O O . SER A 1 172 ? -3.949 15.823 15.907 1.00 75.06 172 SER A O 1
ATOM 1314 N N . GLN A 1 173 ? -3.403 16.492 13.836 1.00 71.75 173 GLN A N 1
ATOM 1315 C CA . GLN A 1 173 ? -3.926 17.858 13.960 1.00 71.75 173 GLN A CA 1
ATOM 1316 C C . GLN A 1 173 ? -5.457 17.900 13.841 1.00 71.75 173 GLN A C 1
ATOM 1318 O O . GLN A 1 173 ? -6.108 18.726 14.472 1.00 71.75 173 GLN A O 1
ATOM 1323 N N . HIS A 1 174 ? -6.042 16.959 13.097 1.00 69.75 174 HIS A N 1
ATOM 1324 C CA . HIS A 1 174 ? -7.489 16.754 13.004 1.00 69.75 174 HIS A CA 1
ATOM 1325 C C . HIS A 1 174 ? -8.042 15.901 14.157 1.00 69.75 174 HIS A C 1
ATOM 1327 O O . HIS A 1 174 ? -9.255 15.713 14.267 1.00 69.75 174 HIS A O 1
ATOM 1333 N N . LEU A 1 175 ? -7.166 15.416 15.047 1.00 69.44 175 LEU A N 1
ATOM 1334 C CA . LEU A 1 175 ? -7.544 14.679 16.254 1.00 69.44 175 LEU A CA 1
ATOM 1335 C C . LEU A 1 175 ? -7.801 15.585 17.469 1.00 69.44 175 LEU A C 1
ATOM 1337 O O . LEU A 1 175 ? -7.797 15.098 18.592 1.00 69.44 175 LEU A O 1
ATOM 1341 N N . ALA A 1 176 ? -8.007 16.892 17.269 1.00 53.19 176 ALA A N 1
ATOM 1342 C CA . ALA A 1 176 ? -7.938 17.933 18.304 1.00 53.19 176 ALA A CA 1
ATOM 1343 C C . ALA A 1 176 ? -8.831 17.730 19.553 1.00 53.19 176 ALA A C 1
ATOM 1345 O O . ALA A 1 176 ? -8.593 18.367 20.575 1.00 53.19 176 ALA A O 1
ATOM 1346 N N . GLU A 1 177 ? -9.810 16.822 19.512 1.00 45.56 177 GLU A N 1
ATOM 1347 C CA . GLU A 1 177 ? -10.736 16.535 20.621 1.00 45.56 177 GLU A CA 1
ATOM 1348 C C . GLU A 1 177 ? -10.703 15.069 21.102 1.00 45.56 177 GLU A C 1
ATOM 1350 O O . GLU A 1 177 ? -11.440 14.697 22.016 1.00 45.56 177 GLU A O 1
ATOM 1355 N N . TRP A 1 178 ? -9.853 14.211 20.520 1.00 57.47 178 TRP A N 1
ATOM 1356 C CA . TRP A 1 178 ? -9.860 12.770 20.778 1.00 57.47 178 TRP A CA 1
ATOM 1357 C C . TRP A 1 178 ? -8.469 12.150 20.839 1.00 57.47 178 TRP A C 1
ATOM 1359 O O . TRP A 1 178 ? -7.513 12.551 20.185 1.00 57.47 178 TRP A O 1
ATOM 1369 N N . THR A 1 179 ? -8.368 11.082 21.624 1.00 74.31 179 THR A N 1
ATOM 1370 C CA . THR A 1 179 ? -7.235 10.161 21.526 1.00 74.31 179 THR A CA 1
ATOM 1371 C C . THR A 1 179 ? -7.620 9.035 20.575 1.00 74.31 179 THR A C 1
ATOM 1373 O O . THR A 1 179 ? -8.788 8.658 20.526 1.00 74.31 179 THR A O 1
ATOM 1376 N N . ILE A 1 180 ? -6.655 8.439 19.872 1.00 79.25 180 ILE A N 1
ATOM 1377 C CA . ILE A 1 180 ? -6.854 7.192 19.099 1.00 79.25 180 ILE A CA 1
ATOM 1378 C C . ILE A 1 180 ? -7.645 6.171 19.926 1.00 79.25 180 ILE A C 1
ATOM 1380 O O . ILE A 1 180 ? -8.584 5.555 19.443 1.00 79.25 180 ILE A O 1
ATOM 1384 N N . VAL A 1 181 ? -7.323 6.075 21.218 1.00 81.62 181 VAL A N 1
ATOM 1385 C CA . VAL A 1 181 ? -8.019 5.231 22.196 1.00 81.62 181 VAL A CA 1
ATOM 1386 C C . VAL A 1 181 ? -9.514 5.555 22.286 1.00 81.62 181 VAL A C 1
ATOM 1388 O O . VAL A 1 181 ? -10.318 4.634 22.352 1.00 81.62 181 VAL A O 1
ATOM 1391 N N . GLY A 1 182 ? -9.904 6.830 22.270 1.00 84.12 182 GLY A N 1
ATOM 1392 C CA . GLY A 1 182 ? -11.307 7.251 22.283 1.00 84.12 182 GLY A CA 1
ATOM 1393 C C . GLY A 1 182 ? -12.092 6.746 21.071 1.00 84.12 182 GLY A C 1
ATOM 1394 O O . GLY A 1 182 ? -13.172 6.185 21.238 1.00 84.12 182 GLY A O 1
ATOM 1395 N N . GLU A 1 183 ? -11.529 6.860 19.867 1.00 84.94 183 GLU A N 1
ATOM 1396 C CA . GLU A 1 183 ? -12.186 6.355 18.653 1.00 84.94 183 GLU A CA 1
ATOM 1397 C C . GLU A 1 183 ? -12.226 4.828 18.587 1.00 84.94 183 GLU A C 1
ATOM 1399 O O . GLU A 1 183 ? -13.208 4.258 18.112 1.00 84.94 183 GLU A O 1
ATOM 1404 N N . LEU A 1 184 ? -11.219 4.147 19.139 1.00 85.25 184 LEU A N 1
ATOM 1405 C CA . LEU A 1 184 ? -11.261 2.695 19.302 1.00 85.25 184 LEU A CA 1
ATOM 1406 C C . LEU A 1 184 ? -12.375 2.268 20.255 1.00 85.25 184 LEU A C 1
ATOM 1408 O O . LEU A 1 184 ? -13.179 1.408 19.909 1.00 85.25 184 LEU A O 1
ATOM 1412 N N . LEU A 1 185 ? -12.494 2.913 21.416 1.00 84.56 185 LEU A N 1
ATOM 1413 C CA . LEU A 1 185 ? -13.580 2.630 22.357 1.00 84.56 185 LEU A CA 1
ATOM 1414 C C . LEU A 1 185 ? -14.957 2.888 21.731 1.00 84.56 185 LEU A C 1
ATOM 1416 O O . LEU A 1 185 ? -15.873 2.087 21.917 1.00 84.56 185 LEU A O 1
ATOM 1420 N N . ARG A 1 186 ? -15.100 3.967 20.952 1.00 85.25 186 ARG A N 1
ATOM 1421 C CA . ARG A 1 186 ? -16.328 4.258 20.204 1.00 85.25 186 ARG A CA 1
ATOM 1422 C C . ARG A 1 186 ? -16.637 3.173 19.175 1.00 85.25 186 ARG A C 1
ATOM 1424 O O . ARG A 1 186 ? -17.785 2.747 19.073 1.00 85.25 186 ARG A O 1
ATOM 1431 N N . TYR A 1 187 ? -15.630 2.713 18.438 1.00 85.69 187 TYR A N 1
ATOM 1432 C CA . TYR A 1 187 ? -15.780 1.618 17.487 1.00 85.69 187 TYR A CA 1
ATOM 1433 C C . TYR A 1 187 ? -16.274 0.336 18.168 1.00 85.69 187 TYR A C 1
ATOM 1435 O O . TYR A 1 187 ? -17.260 -0.239 17.708 1.00 85.69 187 TYR A O 1
ATOM 1443 N N . ALA A 1 188 ? -15.662 -0.074 19.286 1.00 85.88 188 ALA A N 1
ATOM 1444 C CA . ALA A 1 188 ? -16.124 -1.229 20.065 1.00 85.88 188 ALA A CA 1
ATOM 1445 C C . ALA A 1 188 ? -17.579 -1.084 20.508 1.00 85.88 188 ALA A C 1
ATOM 1447 O O . ALA A 1 188 ? -18.371 -2.003 20.325 1.00 85.88 188 ALA A O 1
ATOM 1448 N N . ALA A 1 189 ? -17.946 0.085 21.039 1.00 85.69 189 ALA A N 1
ATOM 1449 C CA . ALA A 1 189 ? -19.306 0.337 21.504 1.00 85.69 189 ALA A CA 1
ATOM 1450 C C . ALA A 1 189 ? -20.355 0.199 20.385 1.00 85.69 189 ALA A C 1
ATOM 1452 O O . ALA A 1 189 ? -21.470 -0.241 20.649 1.00 85.69 189 ALA A O 1
ATOM 1453 N N . LEU A 1 190 ? -20.007 0.560 19.146 1.00 84.75 190 LEU A N 1
ATOM 1454 C CA . LEU A 1 190 ? -20.922 0.513 18.002 1.00 84.75 190 LEU A CA 1
ATOM 1455 C C . LEU A 1 190 ? -20.978 -0.851 17.311 1.00 84.75 190 LEU A C 1
ATOM 1457 O O . LEU A 1 190 ? -22.001 -1.196 16.729 1.00 84.75 190 LEU A O 1
ATOM 1461 N N . THR A 1 191 ? -19.882 -1.604 17.336 1.00 83.81 191 THR A N 1
ATOM 1462 C CA . THR A 1 191 ? -19.742 -2.854 16.571 1.00 83.81 191 THR A CA 1
ATOM 1463 C C . THR A 1 191 ? -19.820 -4.108 17.437 1.00 83.81 191 THR A C 1
ATOM 1465 O O . THR A 1 191 ? -19.883 -5.210 16.901 1.00 83.81 191 THR A O 1
ATOM 1468 N N . GLY A 1 192 ? -19.789 -3.963 18.765 1.00 84.44 192 GLY A N 1
ATOM 1469 C CA . GLY A 1 192 ? -19.607 -5.084 19.686 1.00 84.44 192 GLY A CA 1
ATOM 1470 C C . GLY A 1 192 ? -18.197 -5.682 19.637 1.00 84.44 192 GLY A C 1
ATOM 1471 O O . GLY A 1 192 ? -17.992 -6.778 20.146 1.00 84.44 192 GLY A O 1
ATOM 1472 N N . HIS A 1 193 ? -17.233 -4.998 19.008 1.00 80.12 193 HIS A N 1
ATOM 1473 C CA . HIS A 1 193 ? -15.855 -5.476 18.918 1.00 80.12 193 HIS A CA 1
ATOM 1474 C C . HIS A 1 193 ? -15.192 -5.488 20.296 1.00 80.12 193 HIS A C 1
ATOM 1476 O O . HIS A 1 193 ? -15.209 -4.485 21.012 1.00 80.12 193 HIS A O 1
ATOM 1482 N N . GLU A 1 194 ? -14.561 -6.605 20.641 1.00 79.69 194 GLU A N 1
ATOM 1483 C CA . GLU A 1 194 ? -13.749 -6.734 21.848 1.00 79.69 194 GLU A CA 1
ATOM 1484 C C . GLU A 1 194 ? -12.263 -6.581 21.491 1.00 79.69 194 GLU A C 1
ATOM 1486 O O . GLU A 1 194 ? -11.785 -7.138 20.500 1.00 79.69 194 GLU A O 1
ATOM 1491 N N . PHE A 1 195 ? -11.554 -5.780 22.287 1.00 71.62 195 PHE A N 1
ATOM 1492 C CA . PHE A 1 195 ? -10.115 -5.533 22.200 1.00 71.62 195 PHE A CA 1
ATOM 1493 C C . PHE A 1 195 ? -9.402 -6.298 23.316 1.00 71.62 195 PHE A C 1
ATOM 1495 O O . PHE A 1 195 ? -9.874 -6.196 24.472 1.00 71.62 195 PHE A O 1
#

pLDDT: mean 84.52, std 12.23, range [45.56, 98.62]

Nearest PDB structures (foldseek):
  1i7l-assembly1_A  TM=6.737E-01  e=7.241E-06  Rattus norvegicus
  2p0a-assembly1_A  TM=6.263E-01  e=1.024E-05  Homo sapiens
  1pk8-assembly1_A  TM=6.398E-01  e=1.625E-05  Rattus norvegicus
  7tn8-assembly1_A-2  TM=4.932E-01  e=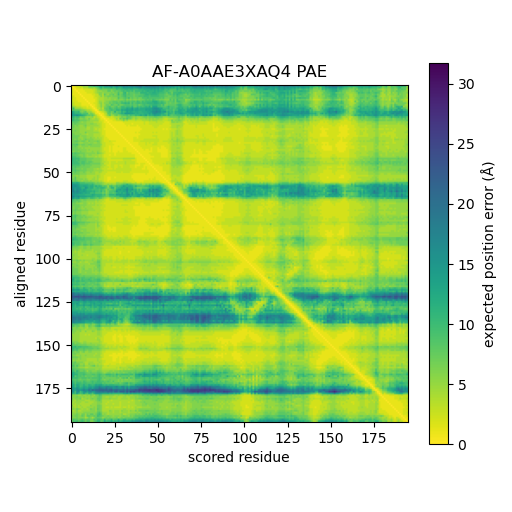3.465E-04  Zea mays
  5ig9-assembly1_A  TM=5.096E-01  e=5.191E-04  Microcystis aeruginosa MRC